Protein AF-A0A0H2RX69-F1 (afdb_monomer_lite)

Organism: NCBI:txid27342

Foldseek 3Di:
DDPVVVVLQVQLLVLLLLLDPPHDPVSNVVSLVSNLVSLLVVLVVCVVPVPPPDQQKAKEFDLDAPDPLVSQVSCVVSCVVQVKFKKKFKKKKKWKDFWDDDPVVVVVVVVCVVCVPVDDDPDPPPPDDPQPIDHPDTPDMWMFGQWMAGSVRHTDVVRHRDTDDLVSYPPNVCVVSQPAFPDKDKPDPPVHCPPTIMMMGMGITMIMMIRSVHDPPPD

Sequence (219 aa):
MSYYLNSLRENLTKALRDCEPPATPTKRQAGVNKAYQVLESWKAYMEENEADDIPDTVCYIPKVQPGNAPFAQQFIPIANALEITFYRAQIEIHRAGSVKEPSSWIVRKNDIRCMGNAGNESSDEEEYDEEDLEFDLVDEEDFRIVSIATLDGVPLNDLADSFIRQEDIIPENYEKFLGVPNKIETIGLEDGFEDGVAMGHWYNRSALVFALRGAPTVV

Structure (mmCIF, N/CA/C/O backbone):
data_AF-A0A0H2RX69-F1
#
_entry.id   AF-A0A0H2RX69-F1
#
loop_
_atom_site.group_PDB
_atom_site.id
_atom_site.type_symbol
_atom_site.label_atom_id
_atom_site.label_alt_id
_atom_site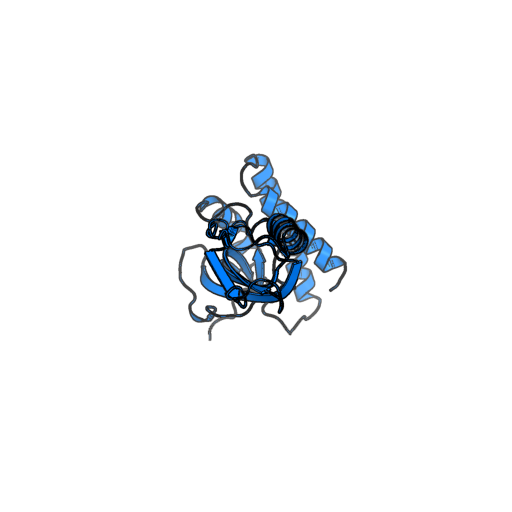.label_comp_id
_atom_site.label_asym_id
_atom_site.label_entity_id
_atom_site.label_seq_id
_atom_site.pdbx_PDB_ins_code
_atom_site.Cartn_x
_atom_site.Cartn_y
_atom_site.Cartn_z
_atom_site.occupancy
_atom_site.B_iso_or_equiv
_atom_site.auth_seq_id
_atom_site.auth_comp_id
_atom_site.auth_asym_id
_atom_site.auth_atom_id
_atom_site.pdbx_PDB_model_num
ATOM 1 N N . MET A 1 1 ? -13.433 12.501 -5.615 1.00 59.28 1 MET A N 1
ATOM 2 C CA . MET A 1 1 ? -13.328 12.096 -4.196 1.00 59.28 1 MET A CA 1
ATOM 3 C C . MET A 1 1 ? -13.487 13.334 -3.311 1.00 59.28 1 MET A C 1
ATOM 5 O O . MET A 1 1 ? -13.008 14.391 -3.705 1.00 59.28 1 MET A O 1
ATOM 9 N N . SER A 1 2 ? -14.222 13.257 -2.193 1.00 74.81 2 SER A N 1
ATOM 10 C CA . SER A 1 2 ? -14.431 14.404 -1.286 1.00 74.81 2 SER A CA 1
ATOM 11 C C . SER A 1 2 ? -13.106 14.850 -0.654 1.00 74.81 2 SER A C 1
ATOM 13 O O . SER A 1 2 ? -12.322 14.005 -0.230 1.00 74.81 2 SER A O 1
ATOM 15 N N . TYR A 1 3 ? -12.876 16.163 -0.527 1.00 82.88 3 TYR A N 1
ATOM 16 C CA . TYR A 1 3 ? -11.702 16.726 0.166 1.00 82.88 3 TYR A CA 1
ATOM 17 C C . TYR A 1 3 ? -11.517 16.137 1.578 1.00 82.88 3 TYR A C 1
ATOM 19 O O . TYR A 1 3 ? -10.397 15.933 2.043 1.00 82.88 3 TYR A O 1
ATOM 27 N N . TYR A 1 4 ? -12.627 15.808 2.243 1.00 85.56 4 TYR A N 1
ATOM 28 C CA . TYR A 1 4 ? -12.612 15.193 3.564 1.00 85.56 4 TYR A CA 1
ATOM 29 C C . TYR A 1 4 ? -12.037 13.765 3.553 1.00 85.56 4 TYR A C 1
ATOM 31 O O . TYR A 1 4 ? -11.191 13.449 4.388 1.00 85.56 4 TYR A O 1
ATOM 39 N N . LEU A 1 5 ? -12.414 12.932 2.573 1.00 82.62 5 LEU A N 1
ATOM 40 C CA . LEU A 1 5 ? -11.881 11.571 2.421 1.00 82.62 5 LEU A CA 1
ATOM 41 C C . LEU A 1 5 ? -10.373 11.576 2.150 1.00 82.62 5 LEU A C 1
ATOM 43 O O . LEU A 1 5 ? -9.642 10.792 2.752 1.00 82.62 5 LEU A O 1
ATOM 47 N N . ASN A 1 6 ? -9.893 12.499 1.313 1.00 83.81 6 ASN A N 1
ATOM 48 C CA . ASN A 1 6 ? -8.456 12.655 1.068 1.00 83.81 6 ASN A CA 1
ATOM 49 C C . ASN A 1 6 ? -7.716 13.024 2.362 1.00 83.81 6 ASN A C 1
ATOM 51 O O . ASN A 1 6 ? -6.691 12.432 2.691 1.00 83.81 6 ASN A O 1
ATOM 55 N N . SER A 1 7 ? -8.283 13.928 3.168 1.00 89.56 7 SER A N 1
ATOM 56 C CA . SER A 1 7 ? -7.703 14.269 4.469 1.00 89.56 7 SER A CA 1
ATOM 57 C C . SER A 1 7 ? -7.662 13.071 5.425 1.00 89.56 7 SER A C 1
ATOM 59 O O . SER A 1 7 ? -6.671 12.876 6.132 1.00 89.56 7 SER A O 1
ATOM 61 N N . LEU A 1 8 ? -8.704 12.235 5.456 1.00 90.12 8 LEU A N 1
ATOM 62 C CA . LEU A 1 8 ? -8.709 11.007 6.258 1.00 90.12 8 LEU A CA 1
ATOM 63 C C . LEU A 1 8 ? -7.630 10.022 5.791 1.00 90.12 8 LEU A C 1
ATOM 65 O O . LEU A 1 8 ? -6.907 9.480 6.626 1.00 90.12 8 LEU A O 1
ATOM 69 N N . ARG A 1 9 ? -7.445 9.857 4.478 1.00 88.19 9 ARG A N 1
ATOM 70 C CA . ARG A 1 9 ? -6.395 9.014 3.880 1.00 88.19 9 ARG A CA 1
ATOM 71 C C . ARG A 1 9 ? -4.989 9.463 4.241 1.00 88.19 9 ARG A C 1
ATOM 73 O O . ARG A 1 9 ? -4.172 8.646 4.672 1.00 88.19 9 ARG A O 1
ATOM 80 N N . GLU A 1 10 ? -4.708 10.754 4.120 1.00 90.44 10 GLU A N 1
ATOM 81 C CA . GLU A 1 10 ? -3.418 11.335 4.501 1.00 90.44 10 GLU A CA 1
ATOM 82 C C . GLU A 1 10 ? -3.149 11.162 6.002 1.00 90.44 10 GLU A C 1
ATOM 84 O O . GLU A 1 10 ? -2.060 10.746 6.417 1.00 90.44 10 GLU A O 1
ATOM 89 N N . ASN A 1 11 ? -4.160 11.432 6.833 1.00 93.00 11 ASN A N 1
ATOM 90 C CA . ASN A 1 11 ? -4.061 11.279 8.281 1.00 93.00 11 ASN A CA 1
ATOM 91 C C . ASN A 1 11 ? -3.852 9.816 8.689 1.00 93.00 11 ASN A C 1
ATOM 93 O O . ASN A 1 11 ? -3.022 9.546 9.563 1.00 93.00 11 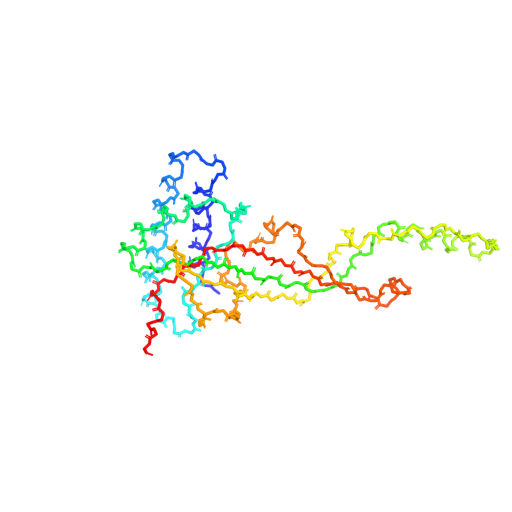ASN A O 1
ATOM 97 N N . LEU A 1 12 ? -4.563 8.880 8.053 1.00 91.75 12 LEU A N 1
ATOM 98 C CA . LEU A 1 12 ? -4.414 7.448 8.300 1.00 91.75 12 LEU A CA 1
ATOM 99 C C . LEU A 1 12 ? -3.029 6.977 7.867 1.00 91.75 12 LEU A C 1
ATOM 101 O O . LEU A 1 12 ? -2.332 6.339 8.649 1.00 91.75 12 LEU A O 1
ATOM 105 N N . THR A 1 13 ? -2.582 7.372 6.674 1.00 91.56 13 THR A N 1
ATOM 106 C CA . THR A 1 13 ? -1.230 7.098 6.174 1.00 91.56 13 THR A CA 1
ATOM 107 C C . THR A 1 13 ? -0.176 7.516 7.192 1.00 91.56 13 THR A C 1
ATOM 109 O O . THR A 1 13 ? 0.687 6.720 7.563 1.00 91.56 13 THR A O 1
ATOM 112 N N . LYS A 1 14 ? 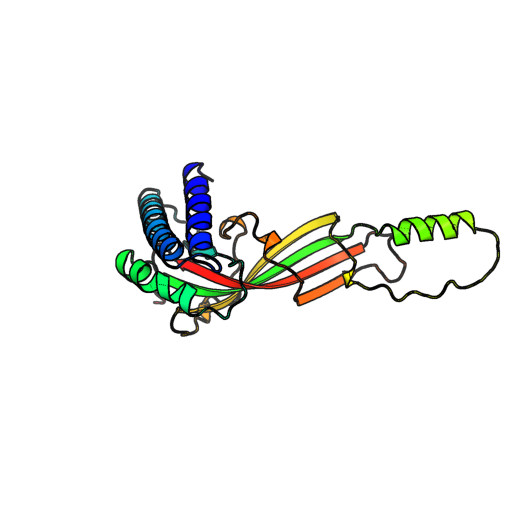-0.248 8.758 7.682 1.00 92.75 14 LYS A N 1
ATOM 113 C CA . LYS A 1 14 ? 0.703 9.277 8.668 1.00 92.75 14 LYS A CA 1
ATOM 114 C C . LYS A 1 14 ? 0.658 8.480 9.973 1.00 92.75 14 LYS A C 1
ATOM 116 O O . LYS A 1 14 ? 1.710 8.129 10.503 1.00 92.75 14 LYS A O 1
ATOM 121 N N . ALA A 1 15 ? -0.539 8.172 10.468 1.00 92.88 15 ALA A N 1
ATOM 122 C CA . ALA A 1 15 ? -0.723 7.395 11.690 1.00 92.88 15 ALA A CA 1
ATOM 123 C C . ALA A 1 15 ? -0.140 5.978 11.571 1.00 92.88 15 ALA A C 1
ATOM 125 O O . ALA A 1 15 ? 0.598 5.541 12.454 1.00 92.88 15 ALA A O 1
ATOM 126 N N . LEU A 1 16 ? -0.405 5.289 10.457 1.00 91.19 16 LEU A N 1
ATOM 127 C CA . LEU A 1 16 ? 0.124 3.953 10.179 1.00 91.19 16 LEU A CA 1
ATOM 128 C C . LEU A 1 16 ? 1.650 3.972 10.041 1.00 91.19 16 LEU A C 1
ATOM 130 O O . LEU A 1 16 ? 2.324 3.129 10.627 1.00 91.19 16 LEU A O 1
ATOM 134 N N . ARG A 1 17 ? 2.217 4.982 9.369 1.00 90.31 17 ARG A N 1
ATOM 135 C CA . ARG A 1 17 ? 3.677 5.167 9.270 1.00 90.31 17 ARG A CA 1
ATOM 136 C C . ARG A 1 17 ? 4.332 5.385 10.634 1.00 90.31 17 ARG A C 1
ATOM 138 O O . ARG A 1 17 ? 5.419 4.872 10.876 1.00 90.31 17 ARG A O 1
ATOM 145 N N . ASP A 1 18 ? 3.674 6.096 11.546 1.00 91.75 18 ASP A N 1
ATOM 146 C CA . ASP A 1 18 ? 4.167 6.283 12.915 1.00 91.75 18 ASP A CA 1
ATOM 147 C C . ASP A 1 18 ? 4.119 4.992 13.757 1.00 91.75 18 ASP A C 1
ATOM 149 O O . ASP A 1 18 ? 4.797 4.916 14.785 1.00 91.75 18 ASP A O 1
ATOM 153 N N . CYS A 1 19 ? 3.385 3.967 13.308 1.00 89.31 19 CYS A N 1
ATOM 154 C CA . CYS A 1 19 ? 3.358 2.631 13.910 1.00 89.31 19 CYS A CA 1
ATOM 155 C C . CYS A 1 19 ? 4.507 1.721 13.418 1.00 89.31 19 CYS A C 1
ATOM 157 O O . CYS A 1 19 ? 4.801 0.704 14.055 1.00 89.31 19 CYS A O 1
ATOM 159 N N . GLU A 1 20 ? 5.177 2.070 12.313 1.00 87.06 20 GLU A N 1
ATOM 160 C CA . GLU A 1 20 ? 6.258 1.276 11.715 1.00 87.06 20 GLU A CA 1
ATOM 161 C C . GLU A 1 20 ? 7.635 1.576 12.348 1.00 87.06 20 GLU A C 1
ATOM 163 O O . GLU A 1 20 ? 7.922 2.706 12.758 1.00 87.06 20 GLU A O 1
ATOM 168 N N . PRO A 1 21 ? 8.557 0.596 12.413 1.00 82.81 21 PRO A N 1
ATOM 169 C CA . PRO A 1 21 ? 9.966 0.871 12.690 1.00 82.81 21 PRO A CA 1
ATOM 170 C C . PRO A 1 21 ? 10.564 1.890 11.697 1.00 82.81 21 PRO A C 1
ATOM 172 O O . PRO A 1 21 ? 10.210 1.870 10.518 1.00 82.81 21 PRO A O 1
ATOM 175 N N . PRO A 1 22 ? 11.496 2.764 12.130 1.00 83.50 22 PRO A N 1
ATOM 176 C CA . PRO A 1 22 ? 12.189 2.783 13.423 1.00 83.50 22 PRO A CA 1
ATOM 177 C C . PRO A 1 22 ? 11.492 3.624 14.514 1.00 83.50 22 PRO A C 1
ATOM 179 O O . PRO A 1 22 ? 12.155 4.092 15.441 1.00 83.50 22 PRO A O 1
ATOM 182 N N . ALA A 1 23 ? 10.177 3.864 14.433 1.00 83.81 23 ALA A N 1
ATOM 183 C CA . ALA A 1 23 ? 9.482 4.690 15.419 1.00 83.81 23 ALA A CA 1
ATOM 184 C C . ALA A 1 23 ? 9.638 4.166 16.864 1.00 83.81 23 ALA A C 1
ATOM 186 O O . ALA A 1 23 ? 9.571 2.963 17.151 1.00 83.81 23 ALA A O 1
ATOM 187 N N . THR A 1 24 ? 9.819 5.098 17.805 1.00 87.56 24 THR A N 1
ATOM 188 C CA . THR A 1 24 ? 9.928 4.781 19.236 1.00 87.56 24 THR A CA 1
ATOM 189 C C . THR A 1 24 ? 8.619 4.178 19.761 1.00 87.56 24 THR A C 1
ATOM 191 O O . THR A 1 24 ? 7.558 4.467 19.208 1.00 87.56 24 THR A O 1
ATOM 194 N N . PRO A 1 25 ? 8.634 3.370 20.840 1.00 87.88 25 PRO A N 1
ATOM 195 C CA . PRO A 1 25 ? 7.409 2.794 21.408 1.00 87.88 25 PRO A CA 1
ATOM 196 C C . PRO A 1 25 ? 6.320 3.836 21.714 1.00 87.88 25 PRO A C 1
ATOM 198 O O . PRO A 1 25 ? 5.159 3.625 21.384 1.00 87.88 25 PRO A O 1
ATOM 201 N N . THR A 1 26 ? 6.698 4.996 22.262 1.00 89.88 26 THR A N 1
ATOM 202 C CA . THR A 1 26 ? 5.767 6.103 22.536 1.00 89.88 26 THR A CA 1
ATOM 203 C C . THR A 1 26 ? 5.150 6.662 21.257 1.00 89.88 26 THR A C 1
ATOM 205 O O . THR A 1 26 ? 3.950 6.923 21.215 1.00 89.88 26 THR A O 1
ATOM 208 N N . LYS A 1 27 ? 5.957 6.824 20.200 1.00 90.31 27 LYS A N 1
ATOM 209 C CA . LYS A 1 27 ? 5.474 7.306 18.904 1.00 90.31 27 LYS A CA 1
ATOM 210 C C . LYS A 1 27 ? 4.547 6.284 18.243 1.00 90.31 27 LYS A C 1
ATOM 212 O O . LYS A 1 27 ? 3.505 6.677 17.734 1.00 90.31 27 LYS A O 1
ATOM 217 N N . ARG A 1 28 ? 4.870 4.992 18.348 1.00 89.56 28 ARG A N 1
ATOM 218 C CA . ARG A 1 28 ? 4.013 3.898 17.872 1.00 89.56 28 ARG A CA 1
ATOM 219 C C . ARG A 1 28 ? 2.664 3.884 18.580 1.00 89.56 28 ARG A C 1
ATOM 221 O O . ARG A 1 28 ? 1.644 3.883 17.908 1.00 89.56 28 ARG A O 1
ATOM 228 N N . GLN A 1 29 ? 2.636 3.994 19.909 1.00 89.62 29 GLN A N 1
ATOM 229 C CA . GLN A 1 29 ? 1.373 4.069 20.652 1.00 89.62 29 GLN A CA 1
ATOM 230 C C . GLN A 1 29 ? 0.538 5.300 20.265 1.00 89.62 29 GLN A C 1
ATOM 232 O O . GLN A 1 29 ? -0.679 5.202 20.113 1.00 89.62 29 GLN A O 1
ATOM 237 N N . ALA A 1 30 ? 1.177 6.460 20.081 1.00 91.88 30 ALA A N 1
ATOM 238 C CA . ALA A 1 30 ? 0.493 7.656 19.595 1.00 91.88 30 ALA A CA 1
ATOM 239 C C . ALA A 1 30 ? -0.057 7.463 18.169 1.00 91.88 30 ALA A C 1
ATOM 241 O O . ALA A 1 30 ? -1.177 7.888 17.890 1.00 91.88 30 ALA A O 1
ATOM 242 N N . GLY A 1 31 ? 0.695 6.780 17.300 1.00 92.44 31 GLY A N 1
ATOM 243 C CA . GLY A 1 31 ? 0.267 6.378 15.960 1.00 92.44 31 GLY A CA 1
ATOM 244 C C . GLY A 1 31 ? -0.964 5.473 15.990 1.00 92.44 31 GLY A C 1
ATOM 245 O O . GLY A 1 31 ? -1.937 5.767 15.305 1.00 92.44 31 GLY A O 1
ATOM 246 N N . VAL A 1 32 ? -0.979 4.448 16.850 1.00 91.38 32 VAL A N 1
ATOM 247 C CA . VAL A 1 32 ? -2.126 3.537 17.034 1.00 91.38 32 VAL A CA 1
ATOM 248 C C . VAL A 1 32 ? -3.363 4.314 17.486 1.00 91.38 32 VAL A C 1
ATOM 250 O O . VAL A 1 32 ? -4.426 4.194 16.880 1.00 91.38 32 VAL A O 1
ATOM 253 N N . ASN A 1 33 ? -3.224 5.183 18.492 1.00 92.88 33 ASN A N 1
ATOM 254 C CA . ASN A 1 33 ? -4.332 6.016 18.969 1.00 92.88 33 ASN A CA 1
ATOM 255 C C . ASN A 1 33 ? -4.848 6.962 17.874 1.00 92.88 33 ASN A C 1
ATOM 257 O O . ASN A 1 33 ? -6.050 7.203 17.769 1.00 92.88 33 ASN A O 1
ATOM 261 N N . LYS A 1 34 ? -3.951 7.500 17.040 1.00 94.56 34 LYS A N 1
ATOM 262 C CA . LYS A 1 34 ? -4.341 8.354 15.918 1.00 94.56 34 LYS A CA 1
ATOM 263 C C . LYS A 1 34 ? -5.039 7.553 14.819 1.00 94.56 34 LYS A C 1
ATOM 265 O O . LYS A 1 34 ? -6.027 8.037 14.281 1.00 94.56 34 LYS A O 1
ATOM 270 N N . ALA A 1 35 ? -4.565 6.345 14.517 1.00 92.62 35 ALA A N 1
ATOM 271 C CA . ALA A 1 35 ? -5.192 5.453 13.550 1.00 92.62 35 ALA A CA 1
ATOM 272 C C . ALA A 1 35 ? -6.614 5.086 13.991 1.00 92.62 35 ALA A C 1
ATOM 274 O O . ALA A 1 35 ? -7.524 5.177 13.176 1.00 92.62 35 ALA A O 1
ATOM 275 N N . TYR A 1 36 ? -6.819 4.788 15.283 1.00 92.25 36 TYR A N 1
ATOM 276 C CA . TYR A 1 36 ? -8.152 4.581 15.862 1.00 92.25 36 TYR A CA 1
ATOM 277 C C . TYR A 1 36 ? -9.086 5.759 15.553 1.00 92.25 36 TYR A C 1
ATOM 279 O O . TYR A 1 36 ? -10.124 5.566 14.934 1.00 92.25 36 TYR A O 1
ATOM 287 N N . GLN A 1 37 ? -8.685 6.987 15.902 1.00 93.75 37 GLN A N 1
ATOM 288 C CA . GLN A 1 37 ? -9.522 8.181 15.704 1.00 93.75 37 GLN A CA 1
ATOM 289 C C . GLN A 1 37 ? -9.864 8.429 14.230 1.00 93.75 37 GLN A C 1
ATOM 291 O O . GLN A 1 37 ? -10.965 8.870 13.902 1.00 93.75 37 GLN A O 1
ATOM 296 N N . VAL A 1 38 ? -8.902 8.189 13.335 1.00 92.69 38 VAL A N 1
ATOM 297 C CA . VAL A 1 38 ? -9.100 8.397 11.897 1.00 92.69 38 VAL A CA 1
ATOM 298 C C . VAL A 1 38 ? -10.027 7.330 11.321 1.00 92.69 38 VAL A C 1
ATOM 300 O O . VAL A 1 38 ? -10.925 7.680 10.564 1.00 92.69 38 VAL A O 1
ATOM 303 N N . LEU A 1 39 ? -9.850 6.061 11.698 1.00 90.12 39 LEU A N 1
ATOM 304 C CA . LEU A 1 39 ? -10.720 4.964 11.268 1.00 90.12 39 LEU A CA 1
ATOM 305 C C . LEU A 1 39 ? -12.147 5.127 11.800 1.00 90.12 39 LEU A C 1
ATOM 307 O O . LEU A 1 39 ? -13.091 4.904 11.055 1.00 90.12 39 LEU A O 1
ATOM 311 N N . GLU A 1 40 ? -12.308 5.576 13.046 1.00 91.00 40 GLU A N 1
ATOM 312 C CA . GLU A 1 40 ? -13.609 5.913 13.639 1.00 91.00 40 GLU A CA 1
ATOM 313 C C . GLU A 1 40 ? -14.309 7.030 12.850 1.00 91.00 40 GLU A C 1
ATOM 315 O O . GLU A 1 40 ? -15.463 6.883 12.453 1.00 91.00 40 GLU A O 1
ATOM 320 N N . SER A 1 41 ? -13.585 8.112 12.538 1.00 90.81 41 SER A N 1
ATOM 321 C CA . SER A 1 41 ? -14.113 9.218 11.723 1.00 90.81 41 SER A CA 1
ATOM 322 C C . SER A 1 41 ? -14.475 8.768 10.305 1.00 90.81 41 SER A C 1
ATOM 324 O O . SER A 1 41 ? -15.477 9.208 9.745 1.00 90.81 41 SER A O 1
ATOM 326 N N . TRP A 1 42 ? -13.662 7.889 9.714 1.00 88.06 42 TRP A N 1
ATOM 327 C CA . TRP A 1 42 ? -13.914 7.351 8.383 1.00 88.06 42 TRP A CA 1
ATOM 328 C C . TRP A 1 42 ? -15.149 6.447 8.387 1.00 88.06 42 TRP A C 1
ATOM 330 O O . TRP A 1 42 ? -16.026 6.631 7.549 1.00 88.06 42 TRP A O 1
ATOM 340 N N . LYS A 1 43 ? -15.274 5.538 9.360 1.00 84.81 43 LYS A N 1
ATOM 341 C CA . LYS A 1 43 ? -16.459 4.685 9.520 1.00 84.81 43 LYS A CA 1
ATOM 342 C C . LYS A 1 43 ? -17.735 5.525 9.638 1.00 84.81 43 LYS A C 1
ATOM 344 O O . LYS A 1 43 ? -18.654 5.315 8.853 1.00 84.81 43 LYS A O 1
ATOM 349 N N . ALA A 1 44 ? -17.750 6.527 10.522 1.00 86.44 44 ALA A N 1
ATOM 350 C CA . ALA A 1 44 ? -18.896 7.424 10.693 1.00 86.44 44 ALA A CA 1
ATOM 351 C C . ALA A 1 44 ? -19.265 8.154 9.389 1.00 86.44 44 ALA A C 1
ATOM 353 O O . ALA A 1 44 ? -20.430 8.198 9.002 1.00 86.44 44 ALA A O 1
ATOM 354 N N . TYR A 1 45 ? -18.268 8.655 8.653 1.00 85.81 45 TYR A N 1
ATOM 355 C CA . TYR A 1 45 ? -18.500 9.281 7.351 1.00 85.81 45 TYR A CA 1
ATOM 356 C C . TYR A 1 45 ? -19.139 8.315 6.341 1.00 85.81 45 TYR A C 1
ATOM 358 O O . TYR A 1 45 ? -20.034 8.711 5.596 1.00 85.81 45 TYR A O 1
ATOM 366 N N . MET A 1 46 ? -18.711 7.051 6.310 1.00 79.06 46 MET A N 1
ATOM 367 C CA . MET A 1 46 ? -19.277 6.052 5.395 1.00 79.06 46 MET A CA 1
ATOM 368 C C . MET A 1 46 ? -20.698 5.630 5.778 1.00 79.06 46 MET A C 1
ATOM 370 O O . MET A 1 46 ? -21.484 5.297 4.891 1.00 79.06 46 MET A O 1
ATOM 374 N N . GLU A 1 47 ? -21.035 5.628 7.068 1.00 79.62 47 GLU A N 1
ATOM 375 C CA . GLU A 1 47 ? -22.396 5.369 7.555 1.00 79.62 47 GLU A CA 1
ATOM 376 C C . GLU A 1 47 ? -23.351 6.519 7.204 1.00 79.62 47 GLU A C 1
ATOM 378 O O . GLU A 1 47 ? -24.484 6.274 6.804 1.00 79.62 47 GLU A O 1
ATOM 383 N N . GLU A 1 48 ? -22.891 7.770 7.287 1.00 81.81 48 GLU A N 1
ATOM 384 C CA . GLU A 1 48 ? -23.712 8.954 6.990 1.00 81.81 48 GLU A CA 1
ATOM 385 C C . GLU A 1 48 ? -23.994 9.166 5.495 1.00 81.81 48 GLU A C 1
ATOM 387 O O . GLU A 1 48 ? -24.979 9.815 5.145 1.00 81.81 48 GLU A O 1
ATOM 392 N N . ASN A 1 49 ? -23.121 8.677 4.609 1.00 75.56 49 ASN A N 1
ATOM 393 C CA . ASN A 1 49 ? -23.160 9.012 3.181 1.00 75.56 49 ASN A CA 1
ATOM 394 C C . ASN A 1 49 ? -23.684 7.883 2.273 1.00 75.56 49 ASN A C 1
ATOM 396 O O . ASN A 1 49 ? -23.562 8.035 1.061 1.00 75.56 49 ASN A O 1
ATOM 400 N N . GLU A 1 50 ? -24.234 6.785 2.825 1.00 59.78 50 GLU A N 1
ATOM 401 C CA . GLU A 1 50 ? -24.840 5.652 2.078 1.00 59.78 50 GLU A CA 1
ATOM 402 C C . GLU A 1 50 ? -24.066 5.285 0.791 1.00 59.78 50 GLU A C 1
ATOM 404 O O . GLU A 1 50 ? -24.628 5.117 -0.288 1.00 59.78 50 GLU A O 1
ATOM 409 N N . ALA A 1 51 ? -22.731 5.235 0.868 1.00 54.38 51 ALA A N 1
ATOM 410 C CA . ALA A 1 51 ? -21.920 4.870 -0.287 1.00 54.38 51 ALA A CA 1
ATOM 411 C C . ALA A 1 51 ? -22.084 3.360 -0.534 1.00 54.38 51 ALA A C 1
ATOM 413 O O . ALA A 1 51 ? -21.490 2.552 0.187 1.00 54.38 51 ALA A O 1
ATOM 414 N N . ASP A 1 52 ? -22.932 3.014 -1.502 1.00 46.91 52 ASP A N 1
ATOM 415 C CA . ASP A 1 52 ? -23.393 1.646 -1.790 1.00 46.91 52 ASP A CA 1
ATOM 416 C C . ASP A 1 52 ? -22.481 0.837 -2.739 1.00 46.91 52 ASP A C 1
ATOM 418 O O . ASP A 1 52 ? -22.714 -0.352 -2.927 1.00 46.91 52 ASP A O 1
ATOM 422 N N . ASP A 1 53 ? -21.423 1.415 -3.323 1.00 41.00 53 ASP A N 1
ATOM 423 C CA . ASP A 1 53 ? -20.846 0.845 -4.561 1.00 41.00 53 ASP A CA 1
ATOM 424 C C . ASP A 1 53 ? -19.403 0.303 -4.521 1.00 41.00 53 ASP A C 1
ATOM 426 O O . ASP A 1 53 ? -18.840 -0.005 -5.577 1.00 41.00 53 ASP A O 1
ATOM 430 N N . ILE A 1 54 ? -18.760 0.136 -3.361 1.00 40.75 54 ILE A N 1
ATOM 431 C CA . ILE A 1 54 ? -17.444 -0.533 -3.300 1.00 40.75 54 ILE A CA 1
ATOM 432 C C . ILE A 1 54 ? -17.339 -1.315 -1.987 1.00 40.75 54 ILE A C 1
ATOM 434 O O . ILE A 1 54 ? -17.717 -0.767 -0.952 1.00 40.75 54 ILE A O 1
ATOM 438 N N . PRO A 1 55 ? -16.823 -2.562 -1.969 1.00 47.16 55 PRO A N 1
ATOM 439 C CA . PRO A 1 55 ? -16.380 -3.151 -0.710 1.00 47.16 55 PRO A CA 1
ATOM 440 C C . PRO A 1 55 ? -15.439 -2.160 -0.006 1.00 47.16 55 PRO A C 1
ATOM 442 O O . PRO A 1 55 ? -14.461 -1.716 -0.600 1.00 47.16 55 PRO A O 1
ATOM 445 N N . ASP A 1 56 ? -15.773 -1.787 1.237 1.00 61.53 56 ASP A N 1
ATOM 446 C CA . ASP A 1 56 ? -15.127 -0.747 2.061 1.00 61.53 56 ASP A CA 1
ATOM 447 C C . ASP A 1 56 ? -13.711 -1.138 2.522 1.00 61.53 56 ASP A C 1
ATOM 449 O O . ASP A 1 56 ? -13.385 -1.102 3.715 1.00 61.53 56 ASP A O 1
ATOM 453 N N . THR A 1 57 ? -12.883 -1.601 1.591 1.00 75.62 57 THR A N 1
ATOM 454 C CA . THR A 1 57 ? -11.567 -2.169 1.835 1.00 75.62 57 THR A CA 1
ATOM 455 C C . THR A 1 5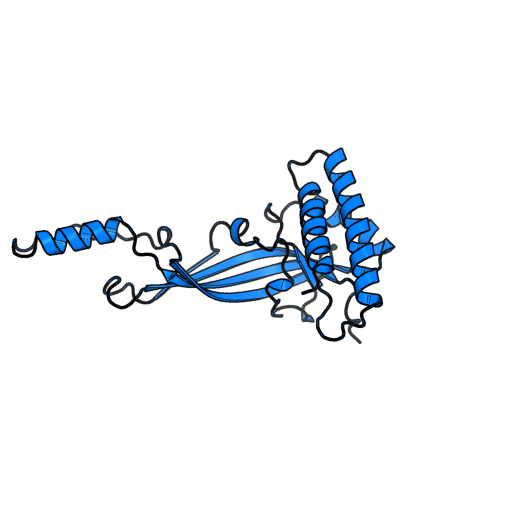7 ? -10.490 -1.187 1.429 1.00 75.62 57 THR A C 1
ATOM 457 O O . THR A 1 57 ? -10.233 -0.994 0.248 1.00 75.62 57 THR A O 1
ATOM 460 N N . VAL A 1 58 ? -9.819 -0.597 2.414 1.00 85.69 58 VAL A N 1
ATOM 461 C CA . VAL A 1 58 ? -8.618 0.215 2.182 1.00 85.69 58 VAL A CA 1
ATOM 462 C C . VAL A 1 58 ? -7.392 -0.688 2.302 1.00 85.69 58 VAL A C 1
ATOM 464 O O . VAL A 1 58 ? -7.316 -1.498 3.224 1.00 85.69 58 VAL A O 1
ATOM 467 N N . CYS A 1 59 ? -6.424 -0.559 1.398 1.00 88.69 59 CYS A N 1
ATOM 468 C CA . CYS A 1 59 ? -5.205 -1.364 1.349 1.00 88.69 59 CYS A CA 1
ATOM 469 C C . CYS A 1 59 ? -3.985 -0.521 1.725 1.00 88.69 59 CYS A C 1
ATOM 471 O O . CYS A 1 59 ? -3.594 0.381 0.994 1.00 88.69 59 CYS A O 1
ATOM 473 N N . TYR A 1 60 ? -3.335 -0.825 2.847 1.00 91.19 60 TYR A N 1
ATOM 474 C CA . TYR A 1 60 ? -2.091 -0.170 3.243 1.00 91.19 60 TYR A CA 1
ATOM 475 C C . TYR A 1 60 ? -0.861 -0.961 2.819 1.00 91.19 60 TYR A C 1
ATOM 477 O O . TYR A 1 60 ? -0.664 -2.079 3.299 1.00 91.19 60 TYR A O 1
ATOM 485 N N . ILE A 1 61 ? 0.001 -0.342 2.008 1.00 90.00 61 ILE A N 1
ATOM 486 C CA . ILE A 1 61 ? 1.312 -0.886 1.636 1.00 90.00 61 ILE A CA 1
ATOM 487 C C . ILE A 1 61 ? 2.374 -0.377 2.637 1.00 90.00 61 ILE A C 1
ATOM 489 O O . ILE A 1 61 ? 2.761 0.808 2.624 1.00 90.00 61 ILE A O 1
ATOM 493 N N . PRO A 1 62 ? 2.861 -1.249 3.542 1.00 86.44 62 PRO A N 1
ATOM 494 C CA . PRO A 1 62 ? 3.858 -0.899 4.532 1.00 86.44 62 PRO A CA 1
ATOM 495 C C . PRO A 1 62 ? 5.212 -0.627 3.873 1.00 86.44 62 PRO A C 1
ATOM 497 O O . PRO A 1 62 ? 5.527 -1.135 2.801 1.00 86.44 62 PRO A O 1
ATOM 500 N N . LYS A 1 63 ? 6.040 0.191 4.527 1.00 82.44 63 LYS A N 1
ATOM 501 C CA . LYS A 1 63 ? 7.371 0.554 4.010 1.00 82.44 63 LYS A CA 1
ATOM 502 C C . LYS A 1 63 ? 8.355 -0.592 4.221 1.00 82.44 63 LYS A C 1
ATOM 504 O O . LYS A 1 63 ? 9.339 -0.727 3.502 1.00 82.44 63 LYS A O 1
ATOM 509 N N . VAL A 1 64 ? 8.113 -1.377 5.263 1.00 72.19 64 VAL A N 1
ATOM 510 C CA . VAL A 1 64 ? 8.936 -2.510 5.672 1.00 72.19 64 VAL A CA 1
ATOM 511 C C . VAL A 1 64 ? 8.273 -3.800 5.209 1.00 72.19 64 VAL A C 1
ATOM 513 O O . VAL A 1 64 ? 7.088 -4.013 5.460 1.00 72.19 64 VAL A O 1
ATOM 516 N N . GLN A 1 65 ? 9.056 -4.659 4.553 1.00 60.19 65 GLN A N 1
ATOM 517 C CA . GLN A 1 65 ? 8.619 -5.983 4.111 1.00 60.19 65 GLN A CA 1
ATOM 518 C C . GLN A 1 65 ? 8.110 -6.849 5.285 1.00 60.19 65 GLN A C 1
ATOM 520 O O . GLN A 1 65 ? 8.509 -6.642 6.440 1.00 60.19 65 GLN A O 1
ATOM 525 N N . PRO A 1 66 ? 7.205 -7.808 5.012 1.00 50.72 66 PRO A N 1
ATOM 526 C CA . PRO A 1 66 ? 6.593 -8.669 6.023 1.00 50.72 66 PRO A CA 1
ATOM 527 C C . PRO A 1 66 ? 7.636 -9.423 6.860 1.00 50.72 66 PRO A C 1
ATOM 529 O O . PRO A 1 66 ? 8.641 -9.920 6.367 1.00 50.72 66 PRO A O 1
ATOM 532 N N . GLY A 1 67 ? 7.354 -9.509 8.157 1.00 48.56 67 GLY A N 1
ATOM 533 C CA . GLY A 1 67 ? 8.228 -10.067 9.196 1.00 48.56 67 GLY A CA 1
ATOM 534 C C . GLY A 1 67 ? 7.918 -9.465 10.569 1.00 48.56 67 GLY A C 1
ATOM 535 O O . GLY A 1 67 ? 8.120 -10.093 11.606 1.00 48.56 67 GLY A O 1
ATOM 536 N N . ASN A 1 68 ? 7.299 -8.280 10.585 1.00 53.25 68 ASN A N 1
ATOM 537 C CA . ASN A 1 68 ? 6.813 -7.645 11.803 1.00 53.25 68 ASN A CA 1
ATOM 538 C C . ASN A 1 68 ? 5.387 -8.092 12.158 1.00 53.25 68 ASN A C 1
ATOM 540 O O . ASN A 1 68 ? 4.443 -7.304 12.101 1.00 53.25 68 ASN A O 1
ATOM 544 N N . ALA A 1 69 ? 5.244 -9.328 12.645 1.00 55.53 69 ALA A N 1
ATOM 545 C CA . ALA A 1 69 ? 4.067 -9.740 13.420 1.00 55.53 69 ALA A CA 1
ATOM 546 C C . ALA A 1 69 ? 3.610 -8.701 14.484 1.00 55.53 69 ALA A C 1
ATOM 548 O O . ALA A 1 69 ? 2.397 -8.548 14.651 1.00 55.53 69 ALA A O 1
ATOM 549 N N . PRO A 1 70 ? 4.506 -7.909 15.128 1.00 65.75 70 PRO A N 1
ATOM 550 C CA . PRO A 1 70 ? 4.092 -6.873 16.071 1.00 65.75 70 PRO A CA 1
ATOM 551 C C . PRO A 1 70 ? 3.283 -5.735 15.445 1.00 65.75 70 PRO A C 1
ATOM 553 O O . PRO A 1 70 ? 2.518 -5.093 16.154 1.00 65.75 70 PRO A O 1
ATOM 556 N N . PHE A 1 71 ? 3.454 -5.432 14.152 1.00 75.31 71 PHE A N 1
ATOM 557 C CA . PHE A 1 71 ? 2.771 -4.297 13.525 1.00 75.31 71 PHE A CA 1
ATOM 558 C C . PHE A 1 71 ? 1.264 -4.540 13.456 1.00 75.31 71 PHE A C 1
ATOM 560 O O . PHE A 1 71 ? 0.497 -3.783 14.035 1.00 75.31 71 PHE A O 1
ATOM 567 N N . ALA A 1 72 ? 0.847 -5.646 12.840 1.00 76.00 72 ALA A N 1
ATOM 568 C CA . ALA A 1 72 ? -0.569 -5.957 12.675 1.00 76.00 72 ALA A CA 1
ATOM 569 C C . ALA A 1 72 ? -1.284 -6.241 14.013 1.00 76.00 72 ALA A C 1
ATOM 571 O O . ALA A 1 72 ? -2.440 -5.870 14.186 1.00 76.00 72 ALA A O 1
ATOM 572 N N . GLN A 1 73 ? -0.593 -6.848 14.986 1.00 79.69 73 GLN A N 1
ATOM 573 C CA . GLN A 1 73 ? -1.173 -7.163 16.302 1.00 79.69 73 GLN A CA 1
ATOM 574 C C . GLN A 1 73 ? -1.569 -5.919 17.111 1.00 79.69 73 GLN A C 1
ATOM 576 O O . GLN A 1 73 ? -2.497 -5.988 17.915 1.00 79.69 73 GLN A O 1
ATOM 581 N N . GLN A 1 74 ? -0.922 -4.772 16.879 1.00 83.69 74 GLN A N 1
ATOM 582 C CA . GLN A 1 74 ? -1.267 -3.509 17.547 1.00 83.69 74 GLN A CA 1
ATOM 583 C C . GLN A 1 74 ? -2.671 -3.000 17.181 1.00 83.69 74 GLN A C 1
ATOM 585 O O . GLN A 1 74 ? -3.231 -2.191 17.917 1.00 83.69 74 GLN A O 1
ATOM 590 N N . PHE A 1 75 ? -3.254 -3.485 16.080 1.00 84.25 75 PHE A N 1
ATOM 591 C CA . PHE A 1 75 ? -4.561 -3.050 15.588 1.00 84.25 75 PHE A CA 1
ATOM 592 C C . PHE A 1 75 ? -5.724 -3.943 16.046 1.00 84.25 75 PHE A C 1
ATOM 594 O O . PHE A 1 75 ? -6.875 -3.557 15.872 1.00 84.25 75 PHE A O 1
ATOM 601 N N . ILE A 1 76 ? -5.462 -5.083 16.701 1.00 84.88 76 ILE A N 1
ATOM 602 C CA . ILE A 1 76 ? -6.520 -5.973 17.226 1.00 84.88 76 ILE A CA 1
ATOM 603 C C . ILE A 1 76 ? -7.488 -5.235 18.175 1.00 84.88 76 ILE A C 1
ATOM 605 O O . ILE A 1 76 ? -8.699 -5.388 18.018 1.00 84.88 76 ILE A O 1
ATOM 609 N N . PRO A 1 77 ? -7.028 -4.397 19.128 1.00 86.50 77 PRO A N 1
ATOM 610 C CA . PRO A 1 77 ? -7.950 -3.649 19.984 1.00 86.50 77 PRO A CA 1
ATOM 611 C C . PRO A 1 77 ? -8.846 -2.683 19.198 1.00 86.50 77 PRO A C 1
ATOM 613 O O . PRO A 1 77 ? -10.005 -2.500 19.557 1.00 86.50 77 PRO A O 1
ATOM 616 N N . ILE A 1 78 ? -8.322 -2.096 18.116 1.00 86.88 78 ILE A N 1
ATOM 617 C CA . ILE A 1 78 ? -9.065 -1.186 17.233 1.00 86.88 78 ILE A CA 1
ATOM 618 C C . ILE A 1 78 ? -10.136 -1.964 16.465 1.00 86.88 78 ILE A C 1
ATOM 620 O O . ILE A 1 78 ? -11.275 -1.515 16.405 1.00 86.88 78 ILE A O 1
ATOM 624 N N . ALA A 1 79 ? -9.784 -3.144 15.945 1.00 84.62 79 ALA A N 1
ATOM 625 C CA . ALA A 1 79 ? -10.707 -4.064 15.277 1.00 84.62 79 ALA A CA 1
ATOM 626 C C . ALA A 1 79 ? -11.936 -4.356 16.128 1.00 84.62 79 ALA A C 1
ATOM 628 O O . ALA A 1 79 ? -13.063 -4.149 15.690 1.00 84.62 79 ALA A O 1
ATOM 629 N N . ASN A 1 80 ? -11.702 -4.753 17.376 1.00 85.44 80 ASN A N 1
ATOM 630 C CA . ASN A 1 80 ? -12.772 -5.113 18.293 1.00 85.44 80 ASN A CA 1
ATOM 631 C C . ASN A 1 80 ? -13.616 -3.902 18.707 1.00 85.44 80 ASN A C 1
ATOM 633 O O . ASN A 1 80 ? -14.825 -4.028 18.846 1.00 85.44 80 ASN A O 1
ATOM 637 N N . ALA A 1 81 ? -12.991 -2.741 18.923 1.00 87.00 81 ALA A N 1
ATOM 638 C CA . ALA A 1 81 ? -13.695 -1.543 19.376 1.00 87.00 81 ALA A CA 1
ATOM 639 C C . ALA A 1 81 ? -14.553 -0.898 18.278 1.00 87.00 81 ALA A C 1
ATOM 641 O O . ALA A 1 81 ? -15.621 -0.372 18.574 1.00 87.00 81 ALA A O 1
ATOM 642 N N . LEU A 1 82 ? -14.083 -0.928 17.028 1.00 85.75 82 LEU A N 1
ATOM 643 C CA . LEU A 1 82 ? -14.758 -0.300 15.891 1.00 85.75 82 LEU A CA 1
ATOM 644 C C . LEU A 1 82 ? -15.536 -1.293 15.023 1.00 85.75 82 LEU A C 1
ATOM 646 O O . LEU A 1 82 ? -16.123 -0.876 14.030 1.00 85.75 82 LEU A O 1
ATOM 650 N N . GLU A 1 83 ? -15.533 -2.585 15.361 1.00 85.25 83 GLU A N 1
ATOM 651 C CA . GLU A 1 83 ? -16.112 -3.664 14.542 1.00 85.25 83 GLU A CA 1
ATOM 652 C C . GLU A 1 83 ? -15.556 -3.678 13.102 1.00 85.25 83 GLU A C 1
ATOM 654 O O . GLU A 1 83 ? -16.231 -4.035 12.140 1.00 85.25 83 GLU A O 1
ATOM 659 N N . ILE A 1 84 ? -14.293 -3.273 12.955 1.00 84.38 84 ILE A N 1
ATOM 660 C CA . ILE A 1 84 ? -13.559 -3.268 11.687 1.00 84.38 84 ILE A CA 1
ATOM 661 C C . ILE A 1 84 ? -12.820 -4.592 11.572 1.00 84.38 84 ILE A C 1
ATOM 663 O O . ILE A 1 84 ? -12.184 -5.040 12.528 1.00 84.38 84 ILE A O 1
ATOM 667 N N . THR A 1 85 ? -12.836 -5.204 10.390 1.00 83.62 85 THR A N 1
ATOM 668 C CA . THR A 1 85 ? -12.030 -6.408 10.158 1.00 83.62 85 THR A CA 1
ATOM 669 C C . THR A 1 85 ? -10.705 -6.052 9.498 1.00 83.62 85 THR A C 1
ATOM 671 O O . THR A 1 85 ? -10.657 -5.265 8.555 1.00 83.62 85 THR A O 1
ATOM 674 N N . PHE A 1 86 ? -9.622 -6.640 10.002 1.00 85.94 86 PHE A N 1
ATOM 675 C CA . PHE A 1 86 ? -8.278 -6.458 9.470 1.00 85.94 86 PHE A CA 1
ATOM 676 C C . PHE A 1 86 ? -7.792 -7.754 8.835 1.00 85.94 86 PHE A C 1
ATOM 678 O O . PHE A 1 86 ? -7.860 -8.823 9.450 1.00 85.94 86 PHE A O 1
ATOM 685 N N . TYR A 1 87 ? -7.226 -7.640 7.642 1.00 86.31 87 TYR A N 1
ATOM 686 C CA . TYR A 1 87 ? -6.640 -8.765 6.930 1.00 86.31 87 TYR A CA 1
ATOM 687 C C . TYR A 1 87 ? -5.199 -8.484 6.549 1.00 86.31 87 TYR A C 1
ATOM 689 O O . TYR A 1 87 ? -4.792 -7.345 6.324 1.00 86.31 87 TYR A O 1
ATOM 697 N N . ARG A 1 88 ? -4.422 -9.554 6.441 1.00 88.31 88 ARG A N 1
ATOM 698 C CA . ARG A 1 88 ? -3.127 -9.539 5.773 1.00 88.31 88 ARG A CA 1
ATOM 699 C C . ARG A 1 88 ? -3.352 -10.012 4.351 1.00 88.31 88 ARG A C 1
ATOM 701 O O . ARG A 1 88 ? -3.869 -11.108 4.166 1.00 88.31 88 ARG A O 1
ATOM 708 N N . ALA A 1 89 ? -2.947 -9.210 3.381 1.00 88.19 89 ALA A N 1
ATOM 709 C CA . ALA A 1 89 ? -3.001 -9.575 1.977 1.00 88.19 89 ALA A CA 1
ATOM 710 C C . ALA A 1 89 ? -1.597 -9.607 1.370 1.00 88.19 89 ALA A C 1
ATOM 712 O O . ALA A 1 89 ? -0.702 -8.888 1.818 1.00 88.19 89 ALA A O 1
ATOM 713 N N . GLN A 1 90 ? -1.414 -10.431 0.346 1.00 90.69 90 GLN A N 1
ATOM 714 C CA . GLN A 1 90 ? -0.384 -10.225 -0.663 1.00 90.69 90 GLN A CA 1
ATOM 715 C C . GLN A 1 90 ? -1.061 -9.618 -1.882 1.00 90.69 90 GLN A C 1
ATOM 717 O O . GLN A 1 90 ? -2.014 -10.194 -2.406 1.00 90.69 90 GLN A O 1
ATOM 722 N N . ILE A 1 91 ? -0.571 -8.461 -2.299 1.00 91.12 91 ILE A N 1
ATOM 723 C CA . ILE A 1 91 ? -1.014 -7.745 -3.484 1.00 91.12 91 ILE A CA 1
ATOM 724 C C . ILE A 1 91 ? 0.064 -7.916 -4.550 1.00 91.12 91 ILE A C 1
ATOM 726 O O . ILE A 1 91 ? 1.242 -7.670 -4.288 1.00 91.12 91 ILE A O 1
ATOM 730 N N . GLU A 1 92 ? -0.344 -8.333 -5.737 1.00 93.88 92 GLU A N 1
ATOM 731 C CA . GLU A 1 92 ? 0.451 -8.218 -6.947 1.00 93.88 92 GLU A CA 1
ATOM 732 C C . GLU A 1 92 ? 0.100 -6.905 -7.637 1.00 93.88 92 GLU A C 1
ATOM 734 O O . GLU A 1 92 ? -1.072 -6.556 -7.783 1.00 93.88 92 GLU A O 1
ATOM 739 N N . ILE A 1 93 ? 1.135 -6.174 -8.022 1.00 94.06 93 ILE A N 1
ATOM 740 C CA . ILE A 1 93 ? 1.038 -4.900 -8.716 1.00 94.06 93 ILE A CA 1
ATOM 741 C C . ILE A 1 93 ? 1.762 -5.087 -10.035 1.00 94.06 93 ILE A C 1
ATOM 743 O O . ILE A 1 93 ? 2.959 -5.384 -10.034 1.00 94.06 93 ILE A O 1
ATOM 747 N N . HIS A 1 94 ? 1.040 -4.951 -11.134 1.00 95.06 94 HIS A N 1
ATOM 748 C CA . HIS A 1 94 ? 1.586 -5.029 -12.479 1.00 95.06 94 HIS A CA 1
ATOM 749 C C . HIS A 1 94 ? 1.615 -3.626 -13.073 1.00 95.06 94 HIS A C 1
ATOM 751 O O . HIS A 1 94 ? 0.617 -2.916 -13.008 1.00 95.06 94 HIS A O 1
ATOM 757 N N . ARG A 1 95 ? 2.762 -3.220 -13.618 1.00 94.19 95 ARG A N 1
ATOM 758 C CA . ARG A 1 95 ? 2.931 -1.953 -14.336 1.00 94.19 95 ARG A CA 1
ATOM 759 C C . ARG A 1 95 ? 3.467 -2.258 -15.718 1.00 94.19 95 ARG A C 1
ATOM 761 O O . ARG A 1 95 ? 4.469 -2.966 -15.803 1.00 94.19 95 ARG A O 1
ATOM 768 N N . ALA A 1 96 ? 2.868 -1.696 -16.755 1.00 93.00 96 ALA A N 1
ATOM 769 C CA . ALA A 1 96 ? 3.368 -1.808 -18.116 1.00 93.00 96 ALA A CA 1
ATOM 770 C C . ALA A 1 96 ? 3.413 -0.443 -18.803 1.00 93.00 96 ALA A C 1
ATOM 772 O O . ALA A 1 96 ? 2.602 0.438 -18.514 1.00 93.00 96 ALA A O 1
ATOM 773 N N . GLY A 1 97 ? 4.377 -0.254 -19.701 1.00 91.38 97 GLY A N 1
ATOM 774 C CA . GLY A 1 97 ? 4.491 0.975 -20.479 1.00 91.38 97 GLY A CA 1
ATOM 775 C C . GLY A 1 97 ? 5.800 1.104 -21.245 1.00 91.38 97 GLY A C 1
ATOM 776 O O . GLY A 1 97 ? 6.557 0.138 -21.380 1.00 91.38 97 GLY A O 1
ATOM 777 N N . SER A 1 98 ? 6.061 2.299 -21.767 1.00 88.56 98 SER A N 1
ATOM 778 C CA . SER A 1 98 ? 7.234 2.579 -22.592 1.00 88.56 98 SER A CA 1
ATOM 779 C C . SER A 1 98 ? 8.509 2.776 -21.774 1.00 88.56 98 SER A C 1
ATOM 781 O O . SER A 1 98 ? 8.505 3.356 -20.685 1.00 88.56 98 SER A O 1
ATOM 783 N N . VAL A 1 99 ? 9.634 2.350 -22.341 1.00 85.88 99 VAL A N 1
ATOM 784 C CA . VAL A 1 99 ? 10.954 2.443 -21.710 1.00 85.88 99 VAL A CA 1
ATOM 785 C C . VAL A 1 99 ? 11.688 3.709 -22.130 1.00 85.88 99 VAL A C 1
ATOM 787 O O . VAL A 1 99 ? 11.672 4.112 -23.295 1.00 85.88 99 VAL A O 1
ATOM 790 N N . LYS A 1 100 ? 12.398 4.310 -21.179 1.00 83.06 100 LYS A N 1
ATOM 791 C CA . LYS A 1 100 ? 13.309 5.419 -21.430 1.00 83.06 100 LYS A CA 1
ATOM 792 C C . LYS A 1 100 ? 14.611 4.897 -22.023 1.00 83.06 100 LYS A C 1
ATOM 794 O O . LYS A 1 100 ? 15.300 4.094 -21.401 1.00 83.06 100 LYS A O 1
ATOM 799 N N . GLU A 1 101 ? 14.984 5.403 -23.196 1.00 76.50 101 GLU A N 1
ATOM 800 C CA . GLU A 1 101 ? 16.249 5.032 -23.836 1.00 76.50 101 GLU A CA 1
ATOM 801 C C . GLU A 1 101 ? 17.449 5.407 -22.933 1.00 76.50 101 GLU A C 1
ATOM 803 O O . GLU A 1 101 ? 17.618 6.590 -22.596 1.00 76.50 101 GLU A O 1
ATOM 808 N N . PRO A 1 102 ? 18.302 4.442 -22.531 1.00 73.00 102 PRO A N 1
ATOM 809 C CA . PRO A 1 102 ? 19.457 4.737 -21.693 1.00 73.00 102 PRO A CA 1
ATOM 810 C C . PRO A 1 102 ? 20.484 5.614 -22.418 1.00 73.00 102 PRO A C 1
ATOM 812 O O . PRO A 1 102 ? 20.701 5.518 -23.627 1.00 73.00 102 PRO A O 1
ATOM 815 N N . SER A 1 103 ? 21.193 6.455 -21.660 1.00 72.12 103 SER A N 1
ATOM 816 C CA . SER A 1 103 ? 22.174 7.394 -22.234 1.00 72.12 103 SER A CA 1
ATOM 817 C C . SER A 1 103 ? 23.316 6.683 -22.974 1.00 72.12 103 SER A C 1
ATOM 819 O O . SER A 1 103 ? 23.831 7.212 -23.959 1.00 72.12 103 SER A O 1
ATOM 821 N N . SER A 1 104 ? 23.695 5.481 -22.529 1.00 68.00 104 SER A N 1
ATOM 822 C CA . SER A 1 104 ? 24.698 4.625 -23.176 1.00 68.00 104 SER A CA 1
ATOM 823 C C . SER A 1 104 ? 24.302 4.242 -24.608 1.00 68.00 104 SER A C 1
ATOM 825 O O . SER A 1 104 ? 25.153 4.247 -25.497 1.00 68.00 104 SER A O 1
ATOM 827 N N . TRP A 1 105 ? 23.012 4.020 -24.878 1.00 67.69 105 TRP A N 1
ATOM 828 C CA . TRP A 1 105 ? 22.515 3.744 -26.231 1.00 67.69 105 TRP A CA 1
ATOM 829 C C . TRP A 1 105 ? 22.514 4.966 -27.130 1.00 67.69 105 TRP A C 1
ATOM 831 O O . TRP A 1 105 ? 22.827 4.846 -28.311 1.00 67.69 105 TRP A O 1
ATOM 841 N N . ILE A 1 106 ? 22.219 6.148 -26.590 1.00 67.31 106 ILE A N 1
ATOM 842 C CA . ILE A 1 106 ? 22.312 7.398 -27.354 1.00 67.31 106 ILE A CA 1
ATOM 843 C C . ILE A 1 106 ? 23.761 7.624 -27.800 1.00 67.31 106 ILE A C 1
ATOM 845 O O . ILE A 1 106 ? 24.006 7.984 -28.954 1.00 67.31 106 ILE A O 1
ATOM 849 N N . VAL A 1 107 ? 24.723 7.379 -26.903 1.00 67.25 107 VAL A N 1
ATOM 850 C CA . VAL A 1 107 ? 26.156 7.431 -27.223 1.00 67.25 107 VAL A CA 1
ATOM 851 C C . VAL A 1 107 ? 26.496 6.393 -28.290 1.00 67.25 107 VAL A C 1
ATOM 853 O O . VAL A 1 107 ? 27.039 6.781 -29.316 1.00 67.25 107 VAL A O 1
ATOM 856 N N . ARG A 1 108 ? 26.070 5.130 -28.147 1.00 63.66 108 ARG A N 1
ATOM 857 C CA . ARG A 1 108 ? 26.302 4.087 -29.162 1.00 63.66 108 ARG A CA 1
ATOM 858 C C . ARG A 1 108 ? 25.674 4.421 -30.518 1.00 63.66 108 ARG A C 1
ATOM 860 O O . ARG A 1 108 ? 26.339 4.288 -31.538 1.00 63.66 108 ARG A O 1
ATOM 867 N N . LYS A 1 109 ? 24.420 4.881 -30.572 1.00 68.75 109 LYS A N 1
ATOM 868 C CA . LYS A 1 109 ? 23.769 5.320 -31.822 1.00 68.75 109 LYS A CA 1
ATOM 869 C C . LYS A 1 109 ? 24.549 6.462 -32.464 1.00 68.75 109 LYS A C 1
ATOM 871 O O . LYS A 1 109 ? 24.702 6.484 -33.685 1.00 68.75 109 LYS A O 1
ATOM 876 N N . ASN A 1 110 ? 25.054 7.398 -31.662 1.00 65.25 110 ASN A N 1
ATOM 877 C CA . ASN A 1 110 ? 25.921 8.461 -32.153 1.00 65.25 110 ASN A CA 1
ATOM 878 C C . ASN A 1 110 ? 27.269 7.924 -32.633 1.00 65.25 110 ASN A C 1
ATOM 880 O O . ASN A 1 110 ? 27.705 8.348 -33.697 1.00 65.25 110 ASN A O 1
ATOM 884 N N . ASP A 1 111 ? 27.885 6.973 -31.938 1.00 62.78 111 ASP A N 1
ATOM 885 C CA . ASP A 1 111 ? 29.145 6.355 -32.348 1.00 62.78 111 ASP A CA 1
ATOM 886 C C . ASP A 1 111 ? 28.971 5.586 -33.657 1.00 62.78 111 ASP A C 1
ATOM 888 O O . ASP A 1 111 ? 29.718 5.828 -34.596 1.00 62.78 111 ASP A O 1
ATOM 892 N N . ILE A 1 112 ? 27.921 4.771 -33.799 1.00 64.00 112 ILE A N 1
ATOM 893 C CA . ILE A 1 112 ? 27.573 4.072 -35.047 1.00 64.00 112 ILE A CA 1
ATOM 894 C C . ILE A 1 112 ? 27.338 5.076 -36.187 1.00 64.00 112 ILE A C 1
ATOM 896 O O . ILE A 1 112 ? 27.881 4.912 -37.280 1.00 64.00 112 ILE A O 1
ATOM 900 N N . ARG A 1 113 ? 26.570 6.150 -35.946 1.00 65.81 113 ARG A N 1
ATOM 901 C CA . ARG A 1 113 ? 26.326 7.209 -36.945 1.00 65.81 113 ARG A CA 1
ATOM 902 C C . ARG A 1 113 ? 27.608 7.955 -37.323 1.00 65.81 113 ARG A C 1
ATOM 904 O O . ARG A 1 113 ? 27.798 8.267 -38.496 1.00 65.81 113 ARG A O 1
ATOM 911 N N . CYS A 1 114 ? 28.487 8.231 -36.359 1.00 62.03 114 CYS A N 1
ATOM 912 C CA . CYS A 1 114 ? 29.768 8.905 -36.583 1.00 62.03 114 CYS A CA 1
ATOM 913 C C . CYS A 1 114 ? 30.794 7.990 -37.267 1.00 62.03 114 CYS A C 1
ATOM 915 O O . CYS A 1 114 ? 31.589 8.465 -38.077 1.00 62.03 114 CYS A O 1
ATOM 917 N N . MET A 1 115 ? 30.761 6.686 -36.986 1.00 60.84 115 MET A N 1
ATOM 918 C CA . MET A 1 115 ? 31.638 5.668 -37.570 1.00 60.84 115 MET A CA 1
ATOM 919 C C . MET A 1 115 ? 31.124 5.110 -38.900 1.00 60.84 115 MET A C 1
ATOM 921 O O . MET A 1 115 ? 31.755 4.205 -39.443 1.00 60.84 115 MET A O 1
ATOM 925 N N . GLY A 1 116 ? 30.033 5.660 -39.448 1.00 48.19 116 GLY A N 1
ATOM 926 C CA . GLY A 1 116 ? 29.284 5.193 -40.622 1.00 48.19 116 GLY A CA 1
ATOM 927 C C . GLY A 1 116 ? 30.022 5.099 -41.968 1.00 48.19 116 GLY A C 1
ATOM 928 O O . GLY A 1 116 ? 29.392 5.308 -42.996 1.00 48.19 116 GLY A O 1
ATOM 929 N N . ASN A 1 117 ? 31.326 4.806 -41.995 1.00 50.31 117 ASN A N 1
ATOM 930 C CA . ASN A 1 117 ? 32.094 4.341 -43.156 1.00 50.31 117 ASN A CA 1
ATOM 931 C C . ASN A 1 117 ? 33.415 3.604 -42.811 1.00 50.31 117 ASN A C 1
ATOM 933 O O . ASN A 1 117 ? 34.149 3.241 -43.732 1.00 50.31 117 ASN A O 1
ATOM 937 N N . ALA A 1 118 ? 33.766 3.373 -41.540 1.00 48.38 118 ALA A N 1
ATOM 938 C CA . ALA A 1 118 ? 34.973 2.621 -41.182 1.00 48.38 118 ALA A CA 1
ATOM 939 C C . ALA A 1 118 ? 34.588 1.166 -40.887 1.00 48.38 118 ALA A C 1
ATOM 941 O O . ALA A 1 118 ? 34.007 0.862 -39.853 1.00 48.38 118 ALA A O 1
ATOM 942 N N . GLY A 1 119 ? 34.830 0.287 -41.859 1.00 44.31 119 GLY A N 1
ATOM 943 C CA . GLY A 1 119 ? 34.372 -1.096 -41.837 1.00 44.31 119 GLY A CA 1
ATOM 944 C C . GLY A 1 11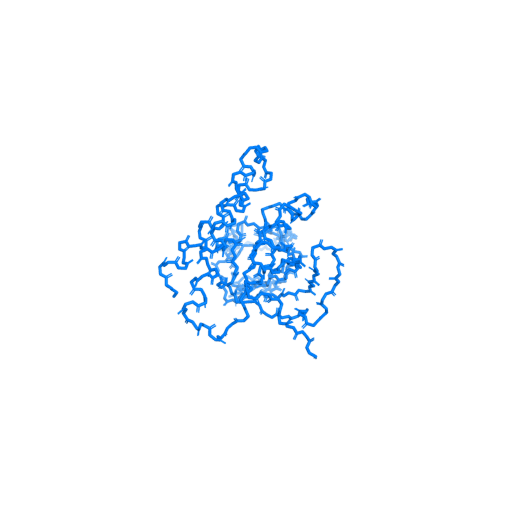9 ? 34.728 -1.871 -40.565 1.00 44.31 119 GLY A C 1
ATOM 945 O O . GLY A 1 119 ? 35.891 -1.973 -40.200 1.00 44.31 119 GLY A O 1
ATOM 946 N N . ASN A 1 120 ? 33.695 -2.504 -40.012 1.00 49.47 120 ASN A N 1
ATOM 947 C CA . ASN A 1 120 ? 33.715 -3.851 -39.452 1.00 49.47 120 ASN A CA 1
ATOM 948 C C . ASN A 1 120 ? 34.739 -4.131 -38.341 1.00 49.47 120 ASN A C 1
ATOM 950 O O . ASN A 1 120 ? 35.609 -4.984 -38.505 1.00 49.47 120 ASN A O 1
ATOM 954 N N . GLU A 1 121 ? 34.548 -3.516 -37.179 1.00 44.66 121 GLU A N 1
ATOM 955 C CA . GLU A 1 121 ? 34.885 -4.171 -35.916 1.00 44.66 121 GLU A CA 1
ATOM 956 C C . GLU A 1 121 ? 33.606 -4.226 -35.084 1.00 44.66 121 GLU A C 1
ATOM 958 O O . GLU A 1 121 ? 33.034 -3.201 -34.716 1.00 44.66 121 GLU A O 1
ATOM 963 N N . SER A 1 122 ? 33.099 -5.445 -34.896 1.00 48.12 122 SER A N 1
ATOM 964 C CA . SER A 1 122 ? 32.021 -5.754 -33.967 1.00 48.12 122 SER A CA 1
ATOM 965 C C . SER A 1 122 ? 32.465 -5.286 -32.586 1.00 48.12 122 SER A C 1
ATOM 967 O O . SER A 1 122 ? 33.287 -5.951 -31.955 1.00 48.12 122 SER A O 1
ATOM 969 N N . SER A 1 123 ? 31.980 -4.120 -32.154 1.00 48.78 123 SER A N 1
ATOM 970 C CA . SER A 1 123 ? 32.107 -3.715 -30.759 1.00 48.78 123 SER A CA 1
ATOM 971 C C . SER A 1 123 ? 31.441 -4.808 -29.944 1.00 48.78 123 SER A C 1
ATOM 973 O O . SER A 1 123 ? 30.274 -5.105 -30.221 1.00 48.78 123 SER A O 1
ATOM 975 N N . ASP A 1 124 ? 32.203 -5.403 -29.030 1.00 50.22 124 ASP A N 1
ATOM 976 C CA . ASP A 1 124 ? 31.752 -6.408 -28.077 1.00 50.22 124 ASP A CA 1
ATOM 977 C C . ASP A 1 124 ? 30.282 -6.165 -27.716 1.00 50.22 124 ASP A C 1
ATOM 979 O O . ASP A 1 124 ? 29.896 -5.060 -27.321 1.00 50.22 124 ASP A O 1
ATOM 983 N N . GLU A 1 125 ? 29.443 -7.167 -27.979 1.00 49.50 125 GLU A N 1
ATOM 984 C CA . GLU A 1 125 ? 28.047 -7.170 -27.564 1.00 49.50 125 GLU A CA 1
ATOM 985 C C . GLU A 1 125 ? 28.051 -7.186 -26.036 1.00 49.50 125 GLU A C 1
ATOM 987 O O . GLU A 1 125 ? 28.083 -8.245 -25.415 1.00 49.50 125 GLU A O 1
ATOM 992 N N . GLU A 1 126 ? 28.137 -6.005 -25.421 1.00 52.25 126 GLU A N 1
ATOM 993 C CA . GLU A 1 126 ? 27.856 -5.847 -24.002 1.00 52.25 126 GLU A CA 1
ATOM 994 C C . GLU A 1 126 ? 26.429 -6.361 -23.799 1.00 52.25 126 GLU A C 1
ATOM 996 O O . GLU A 1 126 ? 25.470 -5.745 -24.267 1.00 52.25 126 GLU A O 1
ATOM 1001 N N . GLU A 1 127 ? 26.318 -7.549 -23.193 1.00 54.16 127 GLU A N 1
ATOM 1002 C CA . GLU A 1 127 ? 25.061 -8.107 -22.704 1.00 54.16 127 GLU A CA 1
ATOM 1003 C C . GLU A 1 127 ? 24.404 -7.032 -21.849 1.00 54.16 127 GLU A C 1
ATOM 1005 O O . GLU A 1 127 ? 24.942 -6.587 -20.833 1.00 54.16 127 GLU A O 1
ATOM 1010 N N . TYR A 1 128 ? 23.272 -6.551 -22.337 1.00 60.53 128 TYR A N 1
ATOM 1011 C CA . TYR A 1 128 ? 22.557 -5.473 -21.707 1.00 60.53 128 TYR A CA 1
ATOM 1012 C C . TYR A 1 128 ? 21.764 -6.009 -20.536 1.00 60.53 128 TYR A C 1
ATOM 1014 O O . TYR A 1 128 ? 20.967 -6.934 -20.693 1.00 60.53 128 TYR A O 1
ATOM 1022 N N . ASP A 1 129 ? 21.971 -5.404 -19.375 1.00 64.19 129 ASP A N 1
ATOM 1023 C CA . ASP A 1 129 ? 21.202 -5.767 -18.204 1.00 64.19 129 ASP A CA 1
ATOM 1024 C C . ASP A 1 129 ? 19.816 -5.125 -18.324 1.00 64.19 129 ASP A C 1
ATOM 1026 O O . ASP A 1 129 ? 19.667 -3.903 -18.248 1.00 64.19 129 ASP A O 1
ATOM 1030 N N . GLU A 1 130 ? 18.784 -5.942 -18.552 1.00 65.50 130 GLU A N 1
ATOM 1031 C CA . GLU A 1 130 ? 17.382 -5.496 -18.545 1.00 65.50 130 GLU A CA 1
ATOM 1032 C C . GLU A 1 130 ? 17.021 -4.788 -17.222 1.00 65.50 130 GLU A C 1
ATOM 1034 O O . GLU A 1 130 ? 16.077 -4.000 -17.172 1.00 65.50 130 GLU A O 1
ATOM 1039 N N . GLU A 1 131 ? 17.810 -5.021 -16.166 1.00 64.44 131 GLU A N 1
ATOM 1040 C CA . GLU A 1 131 ? 17.725 -4.360 -14.864 1.00 64.44 131 GLU A CA 1
ATOM 1041 C C . GLU A 1 131 ? 17.994 -2.839 -14.901 1.00 64.44 131 GLU A C 1
ATOM 1043 O O . GLU A 1 131 ? 17.548 -2.130 -13.996 1.00 64.44 131 GLU A O 1
ATOM 1048 N N . ASP A 1 132 ? 18.660 -2.319 -15.941 1.00 71.56 132 ASP A N 1
ATOM 1049 C CA . ASP A 1 132 ? 18.967 -0.886 -16.095 1.00 71.56 132 ASP A CA 1
ATOM 1050 C C . ASP A 1 132 ? 17.849 -0.088 -16.797 1.00 71.56 132 ASP A C 1
ATOM 1052 O O . ASP A 1 132 ? 17.945 1.138 -16.951 1.00 71.56 132 ASP A O 1
ATOM 1056 N N . LEU A 1 133 ? 16.785 -0.756 -17.252 1.00 77.56 133 LEU A N 1
ATOM 1057 C CA . LEU A 1 133 ? 15.680 -0.109 -17.953 1.00 77.56 133 LEU A CA 1
ATOM 1058 C C . LEU A 1 133 ? 14.712 0.573 -16.974 1.00 77.56 133 LEU A C 1
ATOM 1060 O O . LEU A 1 133 ? 14.221 -0.008 -16.007 1.00 77.56 133 LEU A O 1
ATOM 1064 N N . GLU A 1 134 ? 14.392 1.837 -17.258 1.00 83.50 134 GLU A N 1
ATOM 1065 C CA . GLU A 1 134 ? 13.423 2.631 -16.499 1.00 83.50 134 GLU A CA 1
ATOM 1066 C C . GLU A 1 134 ? 12.192 2.942 -17.359 1.00 83.50 134 GLU A C 1
ATOM 1068 O O . GLU A 1 134 ? 12.302 3.180 -18.563 1.00 83.50 134 GLU A O 1
ATOM 1073 N N . PHE A 1 135 ? 11.012 3.005 -16.737 1.00 86.56 135 PHE A N 1
ATOM 1074 C CA . PHE A 1 135 ? 9.810 3.508 -17.404 1.00 86.56 135 PHE A CA 1
ATOM 1075 C C . PHE A 1 135 ? 9.983 4.985 -17.784 1.00 86.56 135 PHE A C 1
ATOM 1077 O O . PHE A 1 135 ? 10.318 5.812 -16.934 1.00 86.56 135 PHE A O 1
ATOM 1084 N N . ASP A 1 136 ? 9.698 5.320 -19.041 1.00 88.44 136 ASP A N 1
ATOM 1085 C CA . ASP A 1 136 ? 9.449 6.702 -19.469 1.00 88.44 136 ASP A CA 1
ATOM 1086 C C . ASP A 1 136 ? 7.998 7.091 -19.158 1.00 88.44 136 ASP A C 1
ATOM 1088 O O . ASP A 1 136 ? 7.727 8.130 -18.553 1.00 88.44 136 ASP A O 1
ATOM 1092 N N . LEU A 1 137 ? 7.068 6.193 -19.498 1.00 87.12 137 LEU A N 1
ATOM 1093 C CA . LEU A 1 137 ? 5.643 6.315 -19.222 1.00 87.12 137 LEU A CA 1
ATOM 1094 C C . LEU A 1 137 ? 5.090 4.961 -18.773 1.00 87.12 137 LEU A C 1
ATOM 1096 O O . LEU A 1 137 ? 5.494 3.918 -19.280 1.00 87.12 137 LEU A O 1
ATOM 1100 N N . VAL A 1 138 ? 4.168 4.988 -17.813 1.00 89.88 138 VAL A N 1
ATOM 1101 C CA . VAL A 1 138 ? 3.373 3.819 -17.421 1.00 89.88 138 VAL A CA 1
ATOM 1102 C C . VAL A 1 138 ? 2.000 3.980 -18.057 1.00 89.88 138 VAL A C 1
ATOM 1104 O O . VAL A 1 138 ? 1.295 4.944 -17.758 1.00 89.88 138 VAL A O 1
ATOM 1107 N N . ASP A 1 139 ? 1.665 3.059 -18.952 1.00 89.62 139 ASP A N 1
ATOM 1108 C CA . ASP A 1 139 ? 0.428 3.063 -19.733 1.00 89.62 139 ASP A CA 1
ATOM 1109 C C . ASP A 1 139 ? -0.675 2.257 -19.038 1.00 89.62 139 ASP A C 1
ATOM 1111 O O . ASP A 1 139 ? -1.847 2.632 -19.086 1.00 89.62 139 ASP A O 1
ATOM 1115 N N . GLU A 1 140 ? -0.296 1.172 -18.361 1.00 92.25 140 GLU A N 1
ATOM 1116 C CA . GLU A 1 140 ? -1.208 0.265 -17.666 1.00 92.25 140 GLU A CA 1
ATOM 1117 C C . GLU A 1 140 ? -0.704 -0.044 -16.255 1.00 92.25 140 GLU A C 1
ATOM 1119 O O . GLU A 1 140 ? 0.493 -0.239 -16.020 1.00 92.25 140 GLU A O 1
ATOM 1124 N N . GLU A 1 141 ? -1.635 -0.101 -15.303 1.00 93.19 141 GLU A N 1
ATOM 1125 C CA . GLU A 1 141 ? -1.345 -0.422 -13.912 1.00 93.19 141 GLU A CA 1
ATOM 1126 C C . GLU A 1 141 ? -2.509 -1.195 -13.284 1.00 93.19 141 GLU A C 1
ATOM 1128 O O . GLU A 1 141 ? -3.625 -0.684 -13.183 1.00 93.19 141 GLU A O 1
ATOM 1133 N N . ASP A 1 142 ? -2.229 -2.421 -12.842 1.00 93.25 142 ASP A N 1
ATOM 1134 C CA . ASP A 1 142 ? -3.214 -3.331 -12.261 1.00 93.25 142 ASP A CA 1
ATOM 1135 C C . ASP A 1 142 ? -2.821 -3.747 -10.843 1.00 93.25 142 ASP A C 1
ATOM 1137 O O . ASP A 1 142 ? -1.651 -4.005 -10.541 1.00 93.25 142 ASP A O 1
ATOM 1141 N N . PHE A 1 143 ? -3.827 -3.899 -9.979 1.00 91.50 143 PHE A N 1
ATOM 1142 C CA . PHE A 1 143 ? -3.661 -4.326 -8.591 1.00 91.50 143 PHE A CA 1
ATOM 1143 C C . PHE A 1 143 ? -4.544 -5.527 -8.301 1.00 91.50 143 PHE A C 1
ATOM 1145 O O . PHE A 1 143 ? -5.763 -5.471 -8.474 1.00 91.50 143 PHE A O 1
ATOM 1152 N N . ARG A 1 144 ? -3.943 -6.600 -7.791 1.00 91.38 144 ARG A N 1
ATOM 1153 C CA . ARG A 1 144 ? -4.644 -7.857 -7.532 1.00 91.38 144 ARG A CA 1
ATOM 1154 C C . ARG A 1 144 ? -4.294 -8.422 -6.168 1.00 91.38 144 ARG A C 1
ATOM 1156 O O . ARG A 1 144 ? -3.123 -8.535 -5.822 1.00 91.38 144 ARG A O 1
ATOM 1163 N N . ILE A 1 145 ? -5.295 -8.846 -5.401 1.00 89.25 145 ILE A N 1
ATOM 1164 C CA . ILE A 1 145 ? -5.075 -9.631 -4.181 1.00 89.25 145 ILE A CA 1
ATOM 1165 C C . ILE A 1 145 ? -4.735 -11.062 -4.590 1.00 89.25 145 ILE A C 1
ATOM 1167 O O . ILE A 1 145 ? -5.603 -11.802 -5.024 1.00 89.25 145 ILE A O 1
ATOM 1171 N N . VAL A 1 146 ? -3.488 -11.488 -4.419 1.00 90.69 146 VAL A N 1
ATOM 1172 C CA . VAL A 1 146 ? -3.070 -12.873 -4.710 1.00 90.69 146 VAL A CA 1
ATOM 1173 C C . VAL A 1 146 ? -3.468 -13.814 -3.578 1.00 90.69 146 VAL A C 1
ATOM 1175 O O . VAL A 1 146 ? -3.831 -14.966 -3.792 1.00 90.69 146 VAL A O 1
ATOM 1178 N N . SER A 1 147 ? -3.375 -13.338 -2.340 1.00 88.94 147 SER A N 1
ATOM 1179 C CA . SER A 1 147 ? -3.808 -14.095 -1.168 1.00 88.94 147 SER A CA 1
ATOM 1180 C C . SER A 1 147 ? -4.216 -13.154 -0.053 1.00 88.94 147 SER A C 1
ATOM 1182 O O . SER A 1 147 ? -3.694 -12.045 0.058 1.00 88.94 147 SER A O 1
ATOM 1184 N N . ILE A 1 148 ? -5.132 -13.608 0.793 1.00 87.44 148 ILE A N 1
ATOM 1185 C CA . ILE A 1 148 ? -5.624 -12.844 1.931 1.00 87.44 148 ILE A CA 1
ATOM 1186 C C . ILE A 1 148 ? -5.963 -13.778 3.087 1.00 87.44 148 ILE A C 1
ATOM 1188 O O . ILE A 1 148 ? -6.432 -14.899 2.899 1.00 87.44 148 ILE A O 1
ATOM 1192 N N . ALA A 1 149 ? -5.658 -13.329 4.297 1.00 87.12 149 ALA A N 1
ATOM 1193 C CA . ALA A 1 149 ? -5.885 -14.069 5.524 1.00 87.12 149 ALA A CA 1
ATOM 1194 C C . ALA A 1 149 ? -6.265 -13.119 6.660 1.00 87.12 149 ALA A C 1
ATOM 1196 O O . ALA A 1 149 ? -5.878 -11.948 6.674 1.00 87.12 149 ALA A O 1
ATOM 1197 N N . THR A 1 150 ? -6.978 -13.631 7.658 1.00 85.06 150 THR A N 1
ATOM 1198 C CA . THR A 1 150 ? -7.192 -12.915 8.920 1.00 85.06 150 THR A CA 1
ATOM 1199 C C . THR A 1 150 ? -5.855 -12.612 9.607 1.00 85.06 150 THR A C 1
ATOM 1201 O O . THR A 1 150 ? -4.817 -13.205 9.292 1.00 85.06 150 THR A O 1
ATOM 1204 N N . LEU A 1 151 ? -5.851 -11.697 10.583 1.00 82.06 151 LEU A N 1
ATOM 1205 C CA . LEU A 1 151 ? -4.634 -11.397 11.351 1.00 82.06 151 LEU A CA 1
ATOM 1206 C C . LEU A 1 151 ? -4.037 -12.620 12.069 1.00 82.06 151 LEU A C 1
ATOM 1208 O O . LEU A 1 151 ? -2.819 -12.652 12.275 1.00 82.06 151 LEU A O 1
ATOM 1212 N N . ASP A 1 152 ? -4.873 -13.611 12.387 1.00 80.25 152 ASP A N 1
ATOM 1213 C CA . ASP A 1 152 ? -4.497 -14.883 13.017 1.00 80.25 152 ASP A CA 1
ATOM 1214 C C . ASP A 1 152 ? -4.027 -15.943 12.005 1.00 80.25 152 ASP A C 1
ATOM 1216 O O . ASP A 1 152 ? -3.624 -17.039 12.389 1.00 80.25 152 ASP A O 1
ATOM 1220 N N . GLY A 1 153 ? -4.037 -15.616 10.708 1.00 82.06 153 GLY A N 1
ATOM 1221 C CA . GLY A 1 153 ? -3.521 -16.470 9.640 1.00 82.06 153 GLY A CA 1
ATOM 1222 C C . GLY A 1 153 ? -4.534 -17.448 9.051 1.00 82.06 153 GLY A C 1
ATOM 1223 O O . GLY A 1 153 ? -4.128 -18.357 8.332 1.00 82.06 153 GLY A O 1
ATOM 1224 N N . VAL A 1 154 ? -5.834 -17.279 9.317 1.00 86.19 154 VAL A N 1
ATOM 1225 C CA . VAL A 1 154 ? -6.876 -18.076 8.653 1.00 86.19 154 VAL A CA 1
ATOM 1226 C C . VAL A 1 154 ? -7.048 -17.557 7.221 1.00 86.19 154 VAL A C 1
ATOM 1228 O O . VAL A 1 154 ? -7.396 -16.385 7.064 1.00 86.19 154 VAL A O 1
ATOM 1231 N N . PRO A 1 155 ? -6.792 -18.373 6.182 1.00 85.81 155 PRO A N 1
ATOM 1232 C CA . PRO A 1 155 ? -6.898 -17.937 4.793 1.00 85.81 155 PRO A CA 1
ATOM 1233 C C . PRO A 1 155 ? -8.356 -17.696 4.387 1.00 85.81 155 PRO A C 1
ATOM 1235 O O . PRO A 1 155 ? -9.260 -18.403 4.834 1.00 85.81 155 PRO A O 1
ATOM 1238 N N . LEU A 1 156 ? -8.567 -16.715 3.512 1.00 82.62 156 LEU A N 1
ATOM 1239 C CA . LEU A 1 156 ? -9.858 -16.355 2.928 1.00 82.62 156 LEU A CA 1
ATOM 1240 C C . LEU A 1 156 ? -9.758 -16.489 1.407 1.00 82.62 156 LEU A C 1
ATOM 1242 O O . LEU A 1 156 ? -9.355 -15.560 0.713 1.00 82.62 156 LEU A O 1
ATOM 1246 N N . ASN A 1 157 ? -10.088 -17.673 0.897 1.00 76.62 157 ASN A N 1
ATOM 1247 C CA . ASN A 1 157 ? -9.888 -17.995 -0.518 1.00 76.62 157 ASN A CA 1
ATOM 1248 C C . ASN A 1 157 ? -10.839 -17.228 -1.449 1.00 76.62 157 ASN A C 1
ATOM 1250 O O . ASN A 1 157 ? -10.470 -16.956 -2.583 1.00 76.62 157 ASN A O 1
ATOM 1254 N N . ASP A 1 158 ? -12.022 -16.840 -0.969 1.00 71.19 158 ASP A N 1
ATOM 1255 C CA . ASP A 1 158 ? -13.061 -16.203 -1.795 1.00 71.19 158 ASP A CA 1
ATOM 1256 C C . ASP A 1 158 ? -12.690 -14.788 -2.267 1.00 71.19 158 ASP A C 1
ATOM 1258 O O . ASP A 1 158 ? -13.292 -14.262 -3.196 1.00 71.19 158 ASP A O 1
ATOM 1262 N N . LEU A 1 159 ? -11.697 -14.167 -1.625 1.00 68.88 159 LEU A N 1
ATOM 1263 C CA . LEU A 1 159 ? -11.197 -12.830 -1.954 1.00 68.88 159 LEU A CA 1
ATOM 1264 C C . LEU A 1 159 ? -9.862 -12.870 -2.718 1.00 68.88 159 LEU A C 1
ATOM 1266 O O . LEU A 1 159 ? -9.326 -11.819 -3.075 1.00 68.88 159 LEU A O 1
ATOM 1270 N N . ALA A 1 160 ? -9.307 -14.062 -2.961 1.00 70.19 160 ALA A N 1
ATOM 1271 C CA . ALA A 1 160 ? -8.146 -14.213 -3.829 1.00 70.19 160 ALA A CA 1
ATOM 1272 C C . ALA A 1 160 ? -8.529 -13.888 -5.285 1.00 70.19 160 ALA A C 1
ATOM 1274 O O . ALA A 1 160 ? -9.672 -14.066 -5.695 1.00 70.19 160 ALA A O 1
ATOM 1275 N N . ASP A 1 161 ? -7.574 -13.359 -6.043 1.00 77.62 161 ASP A N 1
ATOM 1276 C CA . ASP A 1 161 ? -7.713 -12.853 -7.413 1.00 77.62 161 ASP A CA 1
ATOM 1277 C C . ASP A 1 161 ? -8.667 -11.659 -7.597 1.00 77.62 161 ASP A C 1
ATOM 1279 O O . ASP A 1 161 ? -8.961 -11.261 -8.724 1.00 77.62 161 ASP A O 1
ATOM 1283 N N . SER A 1 162 ? -9.108 -11.024 -6.508 1.00 81.62 162 SER A N 1
ATOM 1284 C CA . SER A 1 162 ? -9.908 -9.798 -6.591 1.00 81.62 162 SER A CA 1
ATOM 1285 C C . SER A 1 162 ? -9.049 -8.599 -7.006 1.00 81.62 162 SER A C 1
ATOM 1287 O O . SER A 1 162 ? -7.978 -8.365 -6.436 1.00 81.62 162 SER A O 1
ATOM 1289 N N . PHE A 1 163 ? -9.538 -7.818 -7.973 1.00 83.56 163 PHE A N 1
ATOM 1290 C CA . PHE A 1 163 ? -8.918 -6.554 -8.370 1.00 83.56 163 PHE A CA 1
ATOM 1291 C C . PHE A 1 163 ? -9.185 -5.464 -7.332 1.00 83.56 163 PHE A C 1
ATOM 1293 O O . PHE A 1 163 ? -10.299 -5.336 -6.821 1.00 83.56 163 PHE A O 1
ATOM 1300 N N . ILE A 1 164 ? -8.161 -4.666 -7.045 1.00 85.62 164 ILE A N 1
ATOM 1301 C CA . ILE A 1 164 ? -8.237 -3.505 -6.157 1.00 85.62 164 ILE A CA 1
ATOM 1302 C C . ILE A 1 164 ? -8.172 -2.252 -7.022 1.00 85.62 164 ILE A C 1
ATOM 1304 O O . ILE A 1 164 ? -7.413 -2.197 -7.988 1.00 85.62 164 ILE A O 1
ATOM 1308 N N . ARG A 1 165 ? -8.952 -1.226 -6.681 1.00 86.50 165 ARG A N 1
ATOM 1309 C CA . ARG A 1 165 ? -8.835 0.063 -7.362 1.00 86.50 165 ARG A CA 1
ATOM 1310 C C . ARG A 1 165 ? -7.641 0.826 -6.800 1.00 86.50 165 ARG A C 1
ATOM 1312 O O . ARG A 1 165 ? -7.402 0.788 -5.594 1.00 86.50 165 ARG A O 1
ATOM 1319 N N . GLN A 1 166 ? -6.913 1.550 -7.648 1.00 86.88 166 GLN A N 1
ATOM 1320 C CA . GLN A 1 166 ? -5.754 2.340 -7.218 1.00 86.88 166 GLN A CA 1
ATOM 1321 C C . GLN A 1 166 ? -6.113 3.301 -6.087 1.00 86.88 166 GLN A C 1
ATOM 1323 O O . GLN A 1 166 ? -5.324 3.505 -5.164 1.00 86.88 166 GLN A O 1
ATOM 1328 N N . GLU A 1 167 ? -7.319 3.874 -6.128 1.00 85.44 167 GLU A N 1
ATOM 1329 C CA . GLU A 1 167 ? -7.751 4.777 -5.082 1.00 85.44 167 GLU A CA 1
ATOM 1330 C C . GLU A 1 167 ? -7.782 4.056 -3.741 1.00 85.44 167 GLU A C 1
ATOM 1332 O O . GLU A 1 167 ? -7.438 4.655 -2.741 1.00 85.44 167 GLU A O 1
ATOM 1337 N N . ASP A 1 168 ? -8.122 2.781 -3.653 1.00 85.69 168 ASP A N 1
ATOM 1338 C CA . ASP A 1 168 ? -8.225 2.087 -2.368 1.00 85.69 168 ASP A CA 1
ATOM 1339 C C . ASP A 1 168 ? -6.864 1.811 -1.710 1.00 85.69 168 ASP A C 1
ATOM 1341 O O . ASP A 1 168 ? -6.806 1.358 -0.565 1.00 85.69 168 ASP A O 1
ATOM 1345 N N . ILE A 1 169 ? -5.760 2.146 -2.382 1.00 88.62 169 ILE A N 1
ATOM 1346 C CA . ILE A 1 169 ? -4.399 1.967 -1.887 1.00 88.62 169 ILE A CA 1
ATOM 1347 C C . ILE A 1 169 ? -3.915 3.215 -1.149 1.00 88.62 169 ILE A C 1
ATOM 1349 O O . ILE A 1 169 ? -3.975 4.344 -1.634 1.00 88.62 169 ILE A O 1
ATOM 1353 N N . ILE A 1 170 ? -3.363 2.994 0.043 1.00 89.75 170 ILE A N 1
ATOM 1354 C CA . ILE A 1 170 ? -2.659 4.000 0.829 1.00 89.75 170 ILE A CA 1
ATOM 1355 C C . I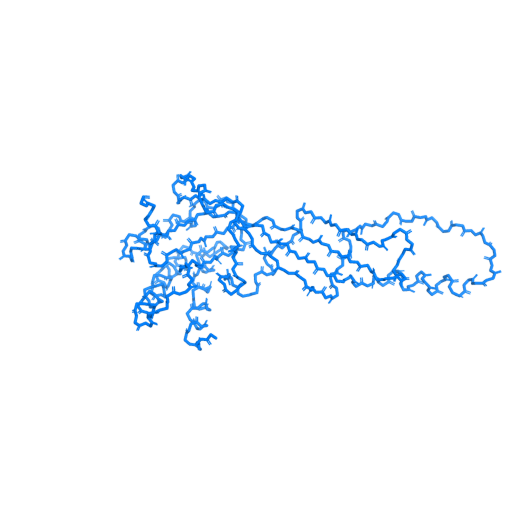LE A 1 170 ? -1.223 3.538 1.141 1.00 89.75 170 ILE A C 1
ATOM 1357 O O . ILE A 1 170 ? -0.987 2.384 1.502 1.00 89.75 170 ILE A O 1
ATOM 1361 N N . PRO A 1 171 ? -0.225 4.430 1.071 1.00 88.75 171 PRO A N 1
ATOM 1362 C CA . PRO A 1 171 ? -0.337 5.824 0.644 1.00 88.75 171 PRO A CA 1
ATOM 1363 C C . PRO A 1 171 ? -0.540 5.964 -0.872 1.00 88.75 171 PRO A C 1
ATOM 1365 O O . PRO A 1 171 ? -0.168 5.074 -1.620 1.00 88.75 171 PRO A O 1
ATOM 1368 N N . GLU A 1 172 ? -1.027 7.117 -1.332 1.00 86.62 172 GLU A N 1
ATOM 1369 C CA . GLU A 1 172 ? -1.197 7.395 -2.772 1.00 86.62 172 GLU A CA 1
ATOM 1370 C C . GLU A 1 172 ? 0.127 7.301 -3.554 1.00 86.62 172 GLU A C 1
ATOM 1372 O O . GLU A 1 172 ? 0.152 6.890 -4.705 1.00 86.62 172 GLU A O 1
ATOM 1377 N N . ASN A 1 173 ? 1.258 7.610 -2.913 1.00 85.19 173 ASN A N 1
ATOM 1378 C CA . ASN A 1 173 ? 2.597 7.494 -3.497 1.00 85.19 173 ASN A CA 1
ATOM 1379 C C . ASN A 1 173 ? 3.256 6.134 -3.218 1.00 85.19 173 ASN A C 1
ATOM 1381 O O . ASN A 1 173 ? 4.454 6.069 -2.905 1.00 85.19 173 ASN A O 1
ATOM 1385 N N . TYR A 1 174 ? 2.469 5.057 -3.263 1.00 87.75 174 TYR A N 1
ATOM 1386 C CA . TYR A 1 174 ? 2.910 3.726 -2.855 1.00 87.75 174 TYR A CA 1
ATOM 1387 C C . TYR A 1 174 ? 4.098 3.198 -3.686 1.00 87.75 174 TYR A C 1
ATOM 1389 O O . TYR A 1 174 ? 4.882 2.390 -3.190 1.00 87.75 174 TYR A O 1
ATOM 1397 N N . GLU A 1 175 ? 4.267 3.699 -4.912 1.00 87.44 175 GLU A N 1
ATOM 1398 C CA . GLU A 1 175 ? 5.319 3.344 -5.875 1.00 87.44 175 GLU A CA 1
ATOM 1399 C C . GLU A 1 175 ? 6.724 3.419 -5.257 1.00 87.44 175 GLU A C 1
ATOM 1401 O O . GLU A 1 175 ? 7.572 2.553 -5.470 1.00 87.44 175 GLU A O 1
ATOM 1406 N N . LYS A 1 176 ? 6.950 4.414 -4.386 1.00 88.06 176 LYS A N 1
ATOM 1407 C CA . LYS A 1 176 ? 8.219 4.619 -3.662 1.00 88.06 176 LYS A CA 1
ATOM 1408 C C . LYS A 1 176 ? 8.551 3.494 -2.679 1.00 88.06 176 LYS A C 1
ATOM 1410 O O . LYS A 1 176 ? 9.664 3.443 -2.159 1.00 88.06 176 LYS A O 1
ATOM 1415 N N . PHE A 1 177 ? 7.582 2.635 -2.380 1.00 84.94 177 PHE A N 1
ATOM 1416 C CA . PHE A 1 177 ? 7.705 1.498 -1.470 1.00 84.94 177 PHE A CA 1
ATOM 1417 C C . PHE A 1 177 ? 7.594 0.163 -2.204 1.00 84.94 177 PHE A C 1
ATOM 1419 O O . PHE A 1 177 ? 7.658 -0.885 -1.560 1.00 84.94 177 PHE A O 1
ATOM 1426 N N . LEU A 1 178 ? 7.468 0.181 -3.535 1.00 86.81 178 LEU A N 1
ATOM 1427 C CA . LEU A 1 178 ? 7.605 -1.028 -4.325 1.00 86.81 178 LEU A CA 1
ATOM 1428 C C . LEU A 1 178 ? 9.048 -1.511 -4.193 1.00 86.81 178 LEU A C 1
ATOM 1430 O O . LEU A 1 178 ? 9.262 -2.580 -3.650 1.00 86.81 178 LEU A O 1
ATOM 1434 N N . GLY A 1 179 ? 10.069 -0.731 -4.527 1.00 85.38 179 GLY A N 1
ATOM 1435 C CA . GLY A 1 179 ? 11.439 -1.262 -4.570 1.00 85.38 179 GLY A CA 1
ATOM 1436 C C . GLY A 1 179 ? 11.634 -2.134 -5.812 1.00 85.38 179 GLY A C 1
ATOM 1437 O O . GLY A 1 179 ? 11.048 -1.829 -6.843 1.00 85.38 179 GLY A O 1
ATOM 1438 N N . VAL A 1 180 ? 12.436 -3.200 -5.733 1.00 87.31 180 VAL A N 1
ATOM 1439 C CA . VAL A 1 180 ? 12.820 -3.995 -6.918 1.00 87.31 180 VAL A CA 1
ATOM 1440 C C . VAL A 1 180 ? 11.657 -4.886 -7.393 1.00 87.31 180 VAL A C 1
ATOM 1442 O O . VAL A 1 180 ? 10.992 -5.507 -6.545 1.00 87.31 180 VAL A O 1
ATOM 1445 N N . PRO A 1 181 ? 11.369 -4.941 -8.707 1.00 89.94 181 PRO A N 1
ATOM 1446 C CA . PRO A 1 181 ? 10.371 -5.848 -9.261 1.00 89.94 181 PRO A CA 1
ATOM 1447 C C . PRO A 1 181 ? 10.739 -7.313 -9.008 1.00 89.94 181 PRO A C 1
ATOM 1449 O O . PRO A 1 181 ? 11.897 -7.695 -8.885 1.00 89.94 181 PRO A O 1
ATOM 1452 N N . ASN A 1 182 ? 9.714 -8.145 -8.886 1.00 89.62 182 ASN A N 1
ATOM 1453 C CA . ASN A 1 182 ? 9.841 -9.591 -8.749 1.00 89.62 182 ASN A CA 1
ATOM 1454 C C . ASN A 1 182 ? 10.011 -10.288 -10.103 1.00 89.62 182 ASN A C 1
ATOM 1456 O O . ASN A 1 182 ? 10.576 -11.376 -10.155 1.00 89.62 182 ASN A O 1
ATOM 1460 N N . LYS A 1 183 ? 9.482 -9.678 -11.164 1.00 90.06 183 LYS A N 1
ATOM 1461 C CA . LYS A 1 183 ? 9.609 -10.114 -12.552 1.00 90.06 183 LYS A CA 1
ATOM 1462 C C . LYS A 1 183 ? 9.685 -8.870 -13.432 1.00 90.06 183 LYS A C 1
ATOM 1464 O O . LYS A 1 183 ? 8.970 -7.900 -13.166 1.00 90.06 183 LYS A O 1
ATOM 1469 N N . ILE A 1 184 ? 10.521 -8.947 -14.458 1.00 87.44 184 ILE A N 1
ATOM 1470 C CA . ILE A 1 184 ? 10.636 -7.978 -15.545 1.00 87.44 184 ILE A CA 1
ATOM 1471 C C . ILE A 1 184 ? 10.277 -8.717 -16.841 1.00 87.44 184 ILE A C 1
ATOM 1473 O O . ILE A 1 184 ? 10.558 -9.909 -16.979 1.00 87.44 184 ILE A O 1
ATOM 1477 N N . GLU A 1 185 ? 9.578 -8.041 -17.743 1.00 87.81 185 GLU A N 1
ATOM 1478 C CA . GLU A 1 185 ? 9.291 -8.499 -19.100 1.00 87.81 185 GLU A CA 1
ATOM 1479 C C . GLU A 1 185 ? 9.547 -7.341 -20.051 1.00 87.81 185 GLU A C 1
ATOM 1481 O O . GLU A 1 185 ? 9.107 -6.225 -19.790 1.00 87.81 185 GLU A O 1
ATOM 1486 N N . THR A 1 186 ? 10.259 -7.594 -21.140 1.00 82.94 186 THR A N 1
ATOM 1487 C CA . THR A 1 186 ? 10.627 -6.586 -22.133 1.00 82.94 186 THR A CA 1
ATOM 1488 C C . THR A 1 186 ? 10.188 -7.063 -23.516 1.00 82.94 186 THR A C 1
ATOM 1490 O O . THR A 1 186 ? 10.307 -8.240 -23.856 1.00 82.94 186 THR A O 1
ATOM 1493 N N . ILE A 1 187 ? 9.619 -6.162 -24.318 1.00 78.81 187 ILE A N 1
ATOM 1494 C CA . ILE A 1 187 ? 9.148 -6.453 -25.678 1.00 78.81 187 ILE A CA 1
ATOM 1495 C C . ILE A 1 187 ? 9.811 -5.466 -26.638 1.00 78.81 187 ILE A C 1
ATOM 1497 O O . ILE A 1 187 ? 9.780 -4.257 -26.406 1.00 78.81 187 ILE A O 1
ATOM 1501 N N . GLY A 1 188 ? 10.375 -5.986 -27.733 1.00 69.69 188 GLY A N 1
ATOM 1502 C CA . GLY A 1 188 ? 10.952 -5.173 -28.811 1.00 69.69 188 GLY A CA 1
ATOM 1503 C C . GLY A 1 188 ? 12.458 -4.915 -28.708 1.00 69.69 188 GLY A C 1
ATOM 1504 O O . GLY A 1 188 ? 12.954 -4.019 -29.378 1.00 69.69 188 GLY A O 1
ATOM 1505 N N . LEU A 1 189 ? 13.199 -5.675 -27.892 1.00 63.75 189 LEU A N 1
ATOM 1506 C CA . LEU A 1 189 ? 14.654 -5.507 -27.753 1.00 63.75 189 LEU A CA 1
ATOM 1507 C C . LEU A 1 189 ? 15.487 -6.186 -28.855 1.00 63.75 189 LEU A C 1
ATOM 1509 O O . LEU A 1 189 ? 16.652 -5.826 -29.007 1.00 63.75 189 LEU A O 1
ATOM 1513 N N . GLU A 1 190 ? 14.922 -7.124 -29.628 1.00 59.00 190 GLU A N 1
ATOM 1514 C CA . GLU A 1 190 ? 15.685 -7.953 -30.585 1.00 59.00 190 GLU A CA 1
ATOM 1515 C C . GLU A 1 190 ? 16.429 -7.134 -31.662 1.00 59.00 190 GLU A C 1
ATOM 1517 O O . GLU A 1 190 ? 17.548 -7.497 -32.014 1.00 59.00 190 GLU A O 1
ATOM 1522 N N . ASP A 1 191 ? 15.877 -5.993 -32.099 1.00 56.12 191 ASP A N 1
ATOM 1523 C CA . ASP A 1 191 ? 16.491 -5.081 -33.085 1.00 56.12 191 ASP A CA 1
ATOM 1524 C C . ASP A 1 191 ? 16.829 -3.685 -32.493 1.00 56.12 191 ASP A C 1
ATOM 1526 O O . ASP A 1 191 ? 17.143 -2.729 -33.208 1.00 56.12 191 ASP A O 1
ATOM 1530 N N . GLY A 1 192 ? 16.807 -3.549 -31.160 1.00 56.84 192 GLY A N 1
ATOM 1531 C CA . GLY A 1 192 ? 17.026 -2.287 -30.444 1.00 56.84 192 GLY A CA 1
ATOM 1532 C C . GLY A 1 192 ? 15.798 -1.360 -30.372 1.00 56.84 192 GLY A C 1
ATOM 1533 O O . GLY A 1 192 ? 14.694 -1.705 -30.765 1.00 56.84 192 GLY A O 1
ATOM 1534 N N . PHE A 1 193 ? 15.983 -0.138 -29.853 1.00 61.59 193 PHE A N 1
ATOM 1535 C CA . PHE A 1 193 ? 14.905 0.835 -29.570 1.00 61.59 193 PHE A CA 1
ATOM 1536 C C . PHE A 1 193 ? 14.241 1.485 -30.813 1.00 61.59 193 PHE A C 1
ATOM 1538 O O . PHE A 1 193 ? 13.677 2.573 -30.694 1.00 61.59 193 PHE A O 1
ATOM 1545 N N . GLU A 1 194 ? 14.346 0.911 -32.017 1.00 56.97 194 GLU A N 1
ATOM 1546 C CA . GLU A 1 194 ? 13.849 1.567 -33.243 1.00 56.97 194 GLU A CA 1
ATOM 1547 C C . GLU A 1 194 ? 12.314 1.650 -33.317 1.00 56.97 194 GLU A C 1
ATOM 1549 O O . GLU A 1 194 ? 11.806 2.687 -33.744 1.00 56.97 194 GLU A O 1
ATOM 1554 N N . ASP A 1 195 ? 11.592 0.647 -32.801 1.00 57.06 195 ASP A N 1
ATOM 1555 C CA . ASP A 1 195 ? 10.118 0.566 -32.869 1.00 57.06 195 ASP A CA 1
ATOM 1556 C C . ASP A 1 195 ? 9.403 0.771 -31.518 1.00 57.06 195 ASP A C 1
ATOM 1558 O O . ASP A 1 195 ? 8.205 0.518 -31.381 1.00 57.06 195 ASP A O 1
ATOM 1562 N N . GLY A 1 196 ? 10.118 1.315 -30.530 1.00 67.19 196 GLY A N 1
ATOM 1563 C CA . GLY A 1 196 ? 9.606 1.522 -29.177 1.00 67.19 196 GLY A CA 1
ATOM 1564 C C . GLY A 1 196 ? 9.689 0.245 -28.342 1.00 67.19 196 GLY A C 1
ATOM 1565 O O . GLY A 1 196 ? 9.146 -0.796 -28.696 1.00 67.19 196 GLY A O 1
ATOM 1566 N N . VAL A 1 197 ? 10.387 0.332 -27.211 1.00 77.69 197 VAL A N 1
ATOM 1567 C CA . VAL A 1 197 ? 10.503 -0.780 -26.262 1.00 77.69 197 VAL A CA 1
ATOM 1568 C C . VAL A 1 197 ? 9.418 -0.623 -25.212 1.00 77.69 197 VAL A C 1
ATOM 1570 O O . VAL A 1 197 ? 9.290 0.441 -24.596 1.00 77.69 197 VAL A O 1
ATOM 1573 N N . ALA A 1 198 ? 8.657 -1.692 -25.009 1.00 85.06 198 ALA A N 1
ATOM 1574 C CA . ALA A 1 198 ? 7.714 -1.801 -23.909 1.00 85.06 198 ALA A CA 1
ATOM 1575 C C . ALA A 1 198 ? 8.304 -2.677 -22.804 1.00 85.06 198 ALA A C 1
ATOM 1577 O O . ALA A 1 198 ? 9.067 -3.611 -23.065 1.00 85.06 198 ALA A O 1
ATOM 1578 N N . MET A 1 199 ? 7.931 -2.376 -21.568 1.00 89.62 199 MET A N 1
ATOM 1579 C CA . MET A 1 199 ? 8.361 -3.110 -20.388 1.00 89.62 199 MET A CA 1
ATOM 1580 C C . MET A 1 199 ? 7.176 -3.372 -19.468 1.00 89.62 199 MET A C 1
ATOM 1582 O O . MET A 1 199 ? 6.253 -2.565 -19.388 1.00 89.62 199 MET A O 1
ATOM 1586 N N . GLY A 1 200 ? 7.215 -4.506 -18.779 1.00 91.88 200 GLY A N 1
ATOM 1587 C CA . GLY A 1 200 ? 6.278 -4.926 -17.751 1.00 91.88 200 GLY A CA 1
ATOM 1588 C C . GLY A 1 200 ? 7.029 -5.263 -16.468 1.00 91.88 200 GLY A C 1
ATOM 1589 O O . GLY A 1 200 ? 7.983 -6.038 -16.486 1.00 91.88 200 GLY A O 1
ATOM 1590 N N . HIS A 1 201 ? 6.606 -4.698 -15.342 1.00 93.44 201 HIS A N 1
ATOM 1591 C CA . HIS A 1 201 ? 7.139 -4.983 -14.013 1.00 93.44 201 HIS A CA 1
ATOM 1592 C C . HIS A 1 201 ? 6.043 -5.552 -13.114 1.00 93.44 201 HIS A C 1
ATOM 1594 O O . HIS A 1 201 ? 4.970 -4.965 -12.984 1.00 93.44 201 HIS A O 1
ATOM 1600 N N . TRP A 1 202 ? 6.345 -6.650 -12.417 1.00 94.56 202 TRP A N 1
ATOM 1601 C CA . TRP A 1 202 ? 5.472 -7.217 -11.385 1.00 94.56 202 TRP A CA 1
ATOM 1602 C C . TRP A 1 202 ? 6.084 -7.027 -10.007 1.00 94.56 202 TRP A C 1
ATOM 1604 O O . TRP A 1 202 ? 7.260 -7.321 -9.792 1.00 94.56 202 TRP A O 1
ATOM 1614 N N . TYR A 1 203 ? 5.271 -6.617 -9.041 1.00 93.44 203 TYR A N 1
ATOM 1615 C CA . TYR A 1 203 ? 5.668 -6.430 -7.652 1.00 93.44 203 TYR A CA 1
ATOM 1616 C C . TYR A 1 203 ? 4.719 -7.187 -6.727 1.00 93.44 203 TYR A C 1
ATOM 1618 O O . TYR A 1 203 ? 3.524 -6.929 -6.712 1.00 93.44 203 TYR A O 1
ATOM 1626 N N . ASN A 1 204 ? 5.258 -8.071 -5.891 1.00 91.81 204 ASN A N 1
ATOM 1627 C CA . ASN A 1 204 ? 4.508 -8.785 -4.860 1.00 91.81 204 ASN A CA 1
ATOM 1628 C C . ASN A 1 204 ? 4.727 -8.124 -3.501 1.00 91.81 204 ASN A C 1
ATOM 1630 O O . ASN A 1 204 ? 5.827 -8.175 -2.941 1.00 91.81 204 ASN A O 1
ATOM 1634 N N . ARG A 1 205 ? 3.705 -7.461 -2.964 1.00 90.50 205 ARG A N 1
ATOM 1635 C CA . ARG A 1 205 ? 3.802 -6.682 -1.726 1.00 90.50 205 ARG A CA 1
ATOM 1636 C C . ARG A 1 205 ? 2.771 -7.129 -0.712 1.00 90.50 205 ARG A C 1
ATOM 1638 O O . ARG A 1 205 ? 1.601 -7.313 -1.013 1.00 90.50 205 ARG A O 1
ATOM 1645 N N . SER A 1 206 ? 3.212 -7.254 0.533 1.00 89.25 206 SER A N 1
ATOM 1646 C CA . SER A 1 206 ? 2.281 -7.453 1.636 1.00 89.25 206 SER A CA 1
ATOM 1647 C C . SER A 1 206 ? 1.527 -6.170 1.919 1.00 89.25 206 SER A C 1
ATOM 1649 O O . SER A 1 206 ? 2.121 -5.100 1.876 1.00 89.25 206 SER A O 1
ATOM 1651 N N . ALA A 1 207 ? 0.258 -6.287 2.275 1.00 89.50 207 ALA A N 1
ATOM 1652 C CA . ALA A 1 207 ? -0.582 -5.168 2.650 1.00 89.50 207 ALA A CA 1
ATOM 1653 C C . ALA A 1 207 ? -1.443 -5.499 3.870 1.00 89.50 207 ALA A C 1
ATOM 1655 O O . ALA A 1 207 ? -1.771 -6.659 4.138 1.00 89.50 207 ALA A O 1
ATOM 1656 N N . LEU A 1 208 ? -1.803 -4.456 4.613 1.00 89.12 208 LEU A N 1
ATOM 1657 C CA . LEU A 1 208 ? -2.846 -4.517 5.631 1.00 89.12 208 LEU A CA 1
ATOM 1658 C C . LEU A 1 208 ? -4.144 -4.014 4.998 1.00 89.12 208 LEU A C 1
ATOM 1660 O O . LEU A 1 208 ? -4.191 -2.877 4.537 1.00 89.12 208 LEU A O 1
ATOM 1664 N N . VAL A 1 209 ? -5.175 -4.851 4.971 1.00 88.06 209 VAL A N 1
ATOM 1665 C CA . VAL A 1 209 ? -6.485 -4.507 4.404 1.00 88.06 209 VAL A CA 1
ATOM 1666 C C . VAL A 1 209 ? -7.464 -4.231 5.538 1.00 88.06 209 VAL A C 1
ATOM 1668 O O . VAL A 1 209 ? -7.563 -5.026 6.475 1.00 88.06 209 VAL A O 1
ATOM 1671 N N . PHE A 1 210 ? -8.172 -3.108 5.458 1.00 86.62 210 PHE A N 1
ATOM 1672 C CA . PHE A 1 210 ? -9.129 -2.641 6.461 1.00 86.62 210 PHE A CA 1
ATOM 1673 C C . PHE A 1 210 ? -10.530 -2.714 5.867 1.00 86.62 210 PHE A C 1
ATOM 1675 O O . PHE A 1 210 ? -10.825 -1.925 4.980 1.00 86.62 210 PHE A O 1
ATOM 1682 N N . ALA A 1 211 ? -11.383 -3.613 6.354 1.00 84.44 211 ALA A N 1
ATOM 1683 C CA . ALA A 1 211 ? -12.795 -3.667 5.981 1.00 84.44 211 ALA A CA 1
ATOM 1684 C C . ALA A 1 211 ? -13.632 -2.876 6.994 1.00 84.44 211 ALA A C 1
ATOM 1686 O O . ALA A 1 211 ? -13.910 -3.364 8.097 1.00 84.44 211 ALA A O 1
ATOM 1687 N N . LEU A 1 212 ? -13.998 -1.641 6.634 1.00 75.75 212 LEU A N 1
ATOM 1688 C CA . LEU A 1 212 ? -14.587 -0.669 7.566 1.00 75.75 212 LEU A CA 1
ATOM 1689 C C . LEU A 1 212 ? -16.021 -1.009 8.007 1.00 75.75 212 LEU A C 1
ATOM 1691 O O . LEU A 1 212 ? -16.412 -0.631 9.109 1.00 75.75 212 LEU A O 1
ATOM 1695 N N . ARG A 1 213 ? -16.781 -1.749 7.191 1.00 72.31 213 ARG A N 1
ATOM 1696 C CA . ARG A 1 213 ? -18.135 -2.238 7.519 1.00 72.31 213 ARG A CA 1
ATOM 1697 C C . ARG A 1 213 ? -18.168 -3.714 7.952 1.00 72.31 213 ARG A C 1
ATOM 1699 O O . ARG A 1 213 ? -19.221 -4.344 7.942 1.00 72.31 213 ARG A O 1
ATOM 1706 N N . GLY A 1 214 ? -17.019 -4.263 8.352 1.00 58.22 214 GLY A N 1
ATOM 1707 C CA . GLY A 1 214 ? -16.867 -5.690 8.639 1.00 58.22 214 GLY A CA 1
ATOM 1708 C C . GLY A 1 214 ? -16.745 -6.530 7.363 1.00 58.22 214 GLY A C 1
ATOM 1709 O O . GLY A 1 214 ? -16.864 -6.023 6.248 1.00 58.22 214 GLY A O 1
ATOM 1710 N N . ALA A 1 215 ? -16.430 -7.818 7.507 1.00 51.41 215 ALA A N 1
ATOM 1711 C CA . ALA A 1 215 ? -16.437 -8.738 6.371 1.00 51.41 215 ALA A CA 1
ATOM 1712 C C . ALA A 1 215 ? -17.829 -8.759 5.711 1.00 51.41 215 ALA A C 1
ATOM 1714 O O . ALA A 1 215 ? -18.821 -8.750 6.450 1.00 51.41 215 ALA A O 1
ATOM 1715 N N . PRO A 1 216 ? -17.945 -8.895 4.374 1.00 47.84 216 PRO A N 1
ATOM 1716 C CA . PRO A 1 216 ? -19.158 -9.483 3.830 1.00 47.84 216 PRO A CA 1
ATOM 1717 C C . PRO A 1 216 ? -19.333 -10.823 4.547 1.00 47.84 216 PRO A C 1
ATOM 1719 O O . PRO A 1 216 ? -18.453 -11.686 4.510 1.00 47.84 216 PRO A O 1
ATOM 1722 N N . THR A 1 217 ? -20.414 -10.952 5.310 1.00 37.19 217 THR A N 1
ATOM 1723 C CA . THR A 1 217 ? -20.758 -12.225 5.931 1.00 37.19 217 THR A CA 1
ATOM 1724 C C . THR A 1 217 ? -20.986 -13.183 4.776 1.00 37.19 217 THR A C 1
ATOM 1726 O O . THR A 1 217 ? -21.912 -12.998 3.991 1.00 37.19 217 THR A O 1
ATOM 1729 N N . VAL A 1 218 ? -20.088 -14.155 4.620 1.00 38.44 218 VAL A N 1
ATOM 1730 C CA . VAL A 1 218 ? -20.312 -15.280 3.716 1.00 38.44 218 VAL A CA 1
ATOM 1731 C C . VAL A 1 218 ? -21.545 -15.993 4.266 1.00 38.44 218 VAL A C 1
ATOM 1733 O O . VAL A 1 218 ? -21.484 -16.582 5.347 1.00 38.44 218 VAL A O 1
ATOM 1736 N N . VAL A 1 219 ? -22.682 -15.813 3.592 1.00 30.47 219 VAL A N 1
ATOM 1737 C CA . VAL A 1 219 ? -23.930 -16.541 3.859 1.00 30.47 219 VAL A CA 1
ATOM 1738 C C . VAL A 1 219 ? -23.837 -17.916 3.219 1.00 30.47 219 VAL A C 1
ATOM 1740 O O . VAL A 1 219 ? -23.433 -17.975 2.037 1.00 30.47 219 VAL A O 1
#

Secondary structure (DSSP, 8-state):
--HHHHHHHHHHHHHHHHHSTTS-HHHHHHHHHHHHHHHHHHHHHHHHTT--SS--EEEE--SSPS--HHHHHTTHHHHHHHT-EEEEEEEEEEEEEEEEPPHHHHHHHHHHHHTTTS-----------GGG-EEEEEEEEEEEEEEEEETT--B-GGGTT-B--GGGEESTTGGGGT-S-SEEEEES-TT-GGG--EEEEEEEEEEEEEETT------

pLDDT: mean 78.41, std 14.99, range [30.47, 95.06]

Radius of gyration: 22.74 Å; chains: 1; bounding box: 60×35×66 Å